Protein AF-A0A6N2JJP6-F1 (afdb_monomer_lite)

Structure (mmCIF, N/CA/C/O backbone):
data_AF-A0A6N2JJP6-F1
#
_entry.id   AF-A0A6N2JJP6-F1
#
loop_
_atom_site.group_PDB
_atom_site.id
_atom_site.type_symbol
_atom_site.label_atom_id
_atom_site.label_alt_id
_atom_site.label_comp_id
_atom_site.label_asym_id
_atom_site.label_entity_id
_atom_site.label_seq_id
_atom_site.pdbx_PDB_ins_code
_atom_site.Cartn_x
_atom_site.Cartn_y
_atom_site.Cartn_z
_atom_site.occupancy
_atom_site.B_iso_or_equiv
_atom_site.auth_seq_id
_atom_site.auth_comp_id
_atom_site.auth_asym_id
_atom_site.auth_atom_id
_atom_site.pdbx_PDB_model_num
ATOM 1 N N . MET A 1 1 ? -8.743 10.985 64.986 1.00 45.28 1 MET A N 1
ATOM 2 C CA . MET A 1 1 ? -9.828 11.931 65.311 1.00 45.28 1 MET A CA 1
ATOM 3 C C . MET A 1 1 ? -9.549 12.470 66.696 1.00 45.28 1 MET A C 1
ATOM 5 O O . MET A 1 1 ? -9.556 11.682 67.632 1.00 45.28 1 MET A O 1
ATOM 9 N N . GLN A 1 2 ? -9.200 13.750 66.814 1.00 42.31 2 GLN A N 1
ATOM 10 C CA . GLN A 1 2 ? -9.138 14.397 68.122 1.00 42.31 2 GLN A CA 1
ATOM 11 C C . GLN A 1 2 ? -10.502 15.028 68.381 1.00 42.31 2 GLN A C 1
ATOM 13 O O . GLN A 1 2 ? -10.939 15.902 67.638 1.00 42.31 2 GLN A O 1
ATOM 18 N N . VAL A 1 3 ? -11.180 14.493 69.387 1.00 44.94 3 VAL A N 1
ATOM 19 C CA . VAL A 1 3 ? -12.397 15.044 69.977 1.00 44.94 3 VAL A CA 1
ATOM 20 C C . VAL A 1 3 ? -11.927 15.856 71.176 1.00 44.94 3 VAL A C 1
ATOM 22 O O . VAL A 1 3 ? -11.042 15.388 71.896 1.00 44.94 3 VAL A O 1
ATOM 25 N N . ASP A 1 4 ? -12.435 17.072 71.352 1.00 62.56 4 ASP A N 1
ATOM 26 C CA . ASP A 1 4 ? -12.122 17.830 72.562 1.00 62.56 4 ASP A CA 1
ATOM 27 C C . ASP A 1 4 ? -12.963 17.347 73.753 1.00 62.56 4 ASP A C 1
ATOM 29 O O . ASP A 1 4 ? -13.944 16.616 73.595 1.00 62.56 4 ASP A O 1
ATOM 33 N N . ASP A 1 5 ? -12.563 17.739 74.962 1.00 53.12 5 ASP A N 1
ATOM 34 C CA . ASP A 1 5 ? -13.127 17.225 76.218 1.00 53.12 5 ASP A CA 1
ATOM 35 C C . ASP A 1 5 ? -14.616 17.579 76.439 1.00 53.12 5 ASP A C 1
ATOM 37 O O . ASP A 1 5 ? -15.213 17.140 77.419 1.00 53.12 5 ASP A O 1
ATOM 41 N N . ASN A 1 6 ? -15.240 18.323 75.516 1.00 58.41 6 ASN A N 1
ATOM 42 C CA . ASN A 1 6 ? -16.667 18.652 75.526 1.00 58.41 6 ASN A CA 1
ATOM 43 C C . ASN A 1 6 ? -17.466 17.947 74.415 1.00 58.41 6 ASN A C 1
ATOM 45 O O . ASN A 1 6 ? -18.642 18.254 74.216 1.00 58.41 6 ASN A O 1
ATOM 49 N N . GLY A 1 7 ? -16.862 16.994 73.699 1.00 47.03 7 GLY A N 1
ATOM 50 C CA . GLY A 1 7 ? -17.568 16.130 72.751 1.00 47.03 7 GLY A CA 1
ATOM 51 C C . GLY A 1 7 ? -17.964 16.796 71.432 1.00 47.03 7 GLY A C 1
ATOM 52 O O . GLY A 1 7 ? -18.758 16.220 70.689 1.00 47.03 7 GLY A O 1
ATOM 53 N N . ASN A 1 8 ? -17.413 17.972 71.110 1.00 52.88 8 ASN A N 1
ATOM 54 C CA . ASN A 1 8 ? -17.679 18.644 69.841 1.00 52.88 8 ASN A CA 1
ATOM 55 C C . ASN A 1 8 ? -16.574 18.359 68.815 1.00 52.88 8 ASN A C 1
ATOM 57 O O . ASN A 1 8 ? -15.378 18.378 69.108 1.00 52.88 8 ASN A O 1
ATOM 61 N N . LEU A 1 9 ? -16.988 18.113 67.571 1.00 39.91 9 LEU A N 1
ATOM 62 C CA . LEU A 1 9 ? -16.085 17.978 66.431 1.00 39.91 9 LEU A CA 1
ATOM 63 C C . LEU A 1 9 ? -15.659 19.378 65.971 1.00 39.91 9 LEU A C 1
ATOM 65 O O . LEU A 1 9 ? -16.480 20.150 65.481 1.00 39.91 9 LEU A O 1
ATOM 69 N N . LYS A 1 10 ? -14.374 19.717 66.132 1.00 37.88 10 LYS A N 1
ATOM 70 C CA . LYS A 1 10 ? -13.794 20.923 65.526 1.00 37.88 10 LYS A CA 1
ATOM 71 C C . LYS A 1 10 ? -13.565 20.691 64.035 1.00 37.88 10 LYS A C 1
ATOM 73 O O . LYS A 1 10 ? -12.665 19.936 63.666 1.00 37.88 10 LYS A O 1
ATOM 78 N N . ASP A 1 11 ? -14.330 21.387 63.199 1.00 40.12 11 ASP A N 1
ATOM 79 C CA . ASP A 1 11 ? -13.973 21.591 61.797 1.00 40.12 11 ASP A CA 1
ATOM 80 C C . ASP A 1 11 ? -12.681 22.411 61.748 1.00 40.12 11 ASP A C 1
ATOM 82 O O . ASP A 1 11 ? -12.613 23.552 62.211 1.00 40.12 11 ASP A O 1
ATOM 86 N N . THR A 1 12 ? -11.619 21.792 61.241 1.00 37.81 12 THR A N 1
ATOM 87 C CA . THR A 1 12 ? -10.368 22.482 60.935 1.00 37.81 12 THR A CA 1
ATOM 88 C C . THR A 1 12 ? -10.369 22.783 59.449 1.00 37.81 12 THR A C 1
ATOM 90 O O . THR A 1 12 ? -9.962 21.972 58.622 1.00 37.81 12 THR A O 1
ATOM 93 N N . ASP A 1 13 ? -10.832 23.987 59.117 1.00 37.75 13 ASP A N 1
ATOM 94 C CA . ASP A 1 13 ? -10.526 24.623 57.845 1.00 37.75 13 ASP A CA 1
ATOM 95 C C . ASP A 1 13 ? -9.004 24.745 57.725 1.00 37.75 13 ASP A C 1
ATOM 97 O O . ASP A 1 13 ? -8.351 25.523 58.424 1.00 37.75 13 ASP A O 1
ATOM 101 N N . THR A 1 14 ? -8.403 23.964 56.833 1.00 31.67 14 THR A N 1
ATOM 102 C CA . THR A 1 14 ? -7.055 24.239 56.338 1.00 31.67 14 THR A CA 1
ATOM 103 C C . THR A 1 14 ? -7.018 23.990 54.840 1.00 31.67 14 THR A C 1
ATOM 105 O O . THR A 1 14 ? -7.014 22.861 54.355 1.00 31.67 14 THR A O 1
ATOM 108 N N . LYS A 1 15 ? -6.991 25.095 54.093 1.00 31.89 15 LYS A N 1
ATOM 109 C CA . LYS A 1 15 ? -6.609 25.130 52.685 1.00 31.89 15 LYS A CA 1
ATOM 110 C C . LYS A 1 15 ? -5.213 24.519 52.515 1.00 31.89 15 LYS A C 1
ATOM 112 O O . LYS A 1 15 ? -4.262 25.047 53.081 1.00 31.89 15 LYS A O 1
ATOM 117 N N . LEU A 1 16 ? -5.094 23.501 51.667 1.00 29.27 16 LEU A N 1
ATOM 118 C CA . LEU A 1 16 ? -4.283 23.467 50.438 1.00 29.27 16 LEU A CA 1
ATOM 119 C C . LEU A 1 16 ? -3.883 22.028 50.083 1.00 29.27 16 LEU A C 1
ATOM 121 O O . LEU A 1 16 ? -3.343 21.288 50.895 1.00 29.27 16 LEU A O 1
ATOM 125 N N . ASN A 1 17 ? -3.976 21.789 48.778 1.00 25.73 17 ASN A N 1
ATOM 126 C CA . ASN A 1 17 ? -3.052 21.029 47.943 1.00 25.73 17 ASN A CA 1
ATOM 127 C C . ASN A 1 17 ? -3.466 19.629 47.458 1.00 25.73 17 ASN A C 1
ATOM 129 O O . ASN A 1 17 ? -3.680 18.691 48.215 1.00 25.73 17 ASN A O 1
ATOM 133 N N . LEU A 1 18 ? -3.514 19.583 46.124 1.00 41.16 18 LEU A N 1
ATOM 134 C CA . LEU A 1 18 ? -3.486 18.479 45.169 1.00 41.16 18 LEU A CA 1
ATOM 135 C C . LEU A 1 18 ? -3.083 17.111 45.739 1.00 41.16 18 LEU A C 1
ATOM 137 O O . LEU A 1 18 ? -1.941 16.906 46.143 1.00 41.16 18 LEU A O 1
ATOM 141 N N . GLY A 1 19 ? -3.985 16.139 45.621 1.00 31.52 19 GLY A N 1
ATOM 142 C CA . GLY A 1 19 ? -3.630 14.732 45.749 1.00 31.52 19 GLY A CA 1
ATOM 143 C C . GLY A 1 19 ? -4.853 13.826 45.798 1.00 31.52 19 GLY A C 1
ATOM 144 O O . GLY A 1 19 ? -5.670 13.947 46.701 1.00 31.52 19 GLY A O 1
ATOM 145 N N . ASN A 1 20 ? -4.920 12.888 44.854 1.00 29.50 20 ASN A N 1
ATOM 146 C CA . ASN A 1 20 ? -5.838 11.745 44.793 1.00 29.50 20 ASN A CA 1
ATOM 147 C C . ASN A 1 20 ? -7.240 11.985 44.217 1.00 29.50 20 ASN A C 1
ATOM 149 O O . ASN A 1 20 ? -8.243 11.520 44.751 1.00 29.50 20 ASN A O 1
ATOM 153 N N . SER A 1 21 ? -7.302 12.553 43.015 1.00 29.30 21 SER A N 1
ATOM 154 C CA . SER A 1 21 ? -8.168 11.945 42.002 1.00 29.30 21 SER A CA 1
ATOM 155 C C . SER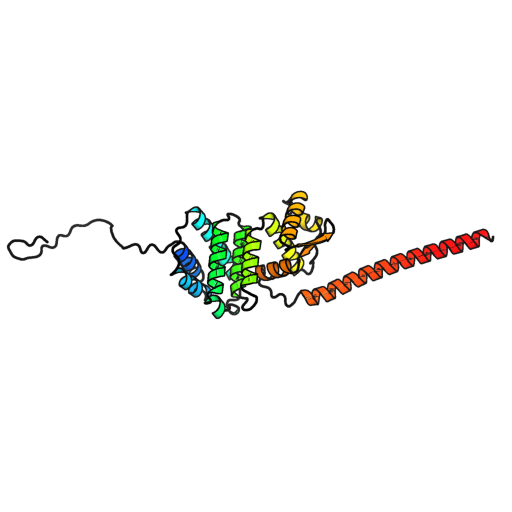 A 1 21 ? -7.454 10.692 41.503 1.00 29.30 21 SER A C 1
ATOM 157 O O . SER A 1 21 ? -6.391 10.807 40.896 1.00 29.30 21 SER A O 1
ATOM 159 N N . GLY A 1 22 ? -7.993 9.509 41.806 1.00 27.94 22 GLY A N 1
ATOM 160 C CA . GLY A 1 22 ? -7.538 8.263 41.203 1.00 27.94 22 GLY A CA 1
ATOM 161 C C . GLY A 1 22 ? -7.549 8.409 39.687 1.00 27.94 22 GLY A C 1
ATOM 162 O O . GLY A 1 22 ? -8.607 8.382 39.061 1.00 27.94 22 GLY A O 1
ATOM 163 N N . GLU A 1 23 ? -6.364 8.615 39.117 1.00 29.72 23 GLU A N 1
ATOM 164 C CA . GLU A 1 23 ? -6.115 8.500 37.695 1.00 29.72 23 GLU A CA 1
ATOM 165 C C . GLU A 1 23 ? -6.429 7.057 37.318 1.00 29.72 23 GLU A C 1
ATOM 167 O O . GLU A 1 23 ? -5.626 6.141 37.501 1.00 29.72 23 GLU A O 1
ATOM 172 N N . ILE A 1 24 ? -7.620 6.841 36.768 1.00 31.97 24 ILE A N 1
ATOM 173 C CA . ILE A 1 24 ? -7.810 5.738 35.842 1.00 31.97 24 ILE A CA 1
ATOM 174 C C . ILE A 1 24 ? -6.953 6.122 34.638 1.00 31.97 24 ILE A C 1
ATOM 176 O O . ILE A 1 24 ? -7.399 6.825 33.732 1.00 31.97 24 ILE A O 1
ATOM 180 N N . ALA A 1 25 ? -5.681 5.727 34.686 1.00 31.08 25 ALA A N 1
ATOM 181 C CA . ALA A 1 25 ? -4.767 5.787 33.568 1.00 31.08 25 ALA A CA 1
ATOM 182 C C . ALA A 1 25 ? -5.335 4.880 32.470 1.00 31.08 25 ALA A C 1
ATOM 184 O O . ALA A 1 25 ? -5.018 3.694 32.372 1.00 31.08 25 ALA A O 1
ATOM 185 N N . LEU A 1 26 ? -6.239 5.438 31.664 1.00 37.44 26 LEU A N 1
ATOM 186 C CA . LEU A 1 26 ? -6.647 4.877 30.388 1.00 37.44 26 LEU A CA 1
ATOM 187 C C . LEU A 1 26 ? -5.364 4.679 29.587 1.00 37.44 26 LEU A C 1
ATOM 189 O O . LEU A 1 26 ? -4.715 5.641 29.190 1.00 37.44 26 LEU A O 1
ATOM 193 N N . SER A 1 27 ? -4.951 3.426 29.438 1.00 47.22 27 SER A N 1
ATOM 194 C CA . SER A 1 27 ? -3.744 3.054 28.704 1.00 47.22 27 SER A CA 1
ATOM 195 C C . SER A 1 27 ? -3.778 3.562 27.257 1.00 47.22 27 SER A C 1
ATOM 197 O O . SER A 1 27 ? -4.848 3.739 26.674 1.00 47.22 27 SER A O 1
ATOM 199 N N . GLY A 1 28 ? -2.607 3.792 26.660 1.00 41.31 28 GLY A N 1
ATOM 200 C CA . GLY A 1 28 ? -2.470 4.493 25.378 1.00 41.31 28 GLY A CA 1
ATOM 201 C C . GLY A 1 28 ? -3.273 3.892 24.218 1.00 41.31 28 GLY A C 1
ATOM 202 O O . GLY A 1 28 ? -3.746 4.641 23.374 1.00 41.31 28 GLY A O 1
ATOM 203 N N . SER A 1 29 ? -3.516 2.575 24.189 1.00 42.75 29 SER A N 1
ATOM 204 C CA . SER A 1 29 ? -4.367 1.962 23.152 1.00 42.75 29 SER A CA 1
ATOM 205 C C . SER A 1 29 ? -5.855 2.289 23.343 1.00 42.75 29 SER A C 1
ATOM 207 O O . SER A 1 29 ? -6.543 2.600 22.373 1.00 42.75 29 SER A O 1
ATOM 209 N N . ALA A 1 30 ? -6.318 2.330 24.598 1.00 38.81 30 ALA A N 1
ATOM 210 C CA . ALA A 1 30 ? -7.653 2.781 24.963 1.00 38.81 30 ALA A CA 1
ATOM 211 C C . ALA A 1 30 ? -7.832 4.253 24.605 1.00 38.81 30 ALA A C 1
ATOM 213 O O . ALA A 1 30 ? -8.851 4.613 24.032 1.00 38.81 30 ALA A O 1
ATOM 214 N N . GLN A 1 31 ? -6.823 5.092 24.861 1.00 46.47 31 GLN A N 1
ATOM 215 C CA . GLN A 1 31 ? -6.837 6.493 24.449 1.00 46.47 31 GLN A CA 1
ATOM 216 C C . GLN A 1 31 ? -6.839 6.637 22.932 1.00 46.47 31 GLN A C 1
ATOM 218 O O . GLN A 1 31 ? -7.617 7.429 22.445 1.00 46.47 31 GLN A O 1
ATOM 223 N N . VAL A 1 32 ? -6.060 5.863 22.173 1.00 44.91 32 VAL A N 1
ATOM 224 C CA . VAL A 1 32 ? -6.031 5.920 20.697 1.00 44.91 32 VAL A CA 1
ATOM 225 C C . VAL A 1 32 ? -7.352 5.480 20.093 1.00 44.91 32 VAL A C 1
ATOM 227 O O . VAL A 1 32 ? -7.852 6.147 19.201 1.00 44.91 32 VAL A O 1
ATOM 230 N N . LEU A 1 33 ? -7.947 4.405 20.602 1.00 48.22 33 LEU A N 1
ATOM 231 C CA . LEU A 1 33 ? -9.260 3.914 20.188 1.00 48.22 33 LEU A CA 1
ATOM 232 C C . LEU A 1 33 ? -10.391 4.859 20.622 1.00 48.22 33 LEU A C 1
ATOM 234 O O . LEU A 1 33 ? -11.330 5.085 19.864 1.00 48.22 33 LEU A O 1
ATOM 238 N N . THR A 1 34 ? -10.258 5.496 21.789 1.00 47.41 34 THR A N 1
ATOM 239 C CA . THR A 1 34 ? -11.169 6.547 22.273 1.00 47.41 34 THR A CA 1
ATOM 240 C C . THR A 1 34 ? -10.985 7.860 21.513 1.00 47.41 34 THR A C 1
ATOM 242 O O . THR A 1 34 ? -11.966 8.545 21.270 1.00 47.41 34 THR A O 1
ATOM 245 N N . LEU A 1 35 ? -9.770 8.205 21.075 1.00 43.22 35 LEU A N 1
ATOM 246 C CA . LEU A 1 35 ? -9.448 9.400 20.285 1.00 43.22 35 LEU A CA 1
ATOM 247 C C . LEU A 1 35 ? -9.879 9.203 18.829 1.00 43.22 35 LEU A C 1
ATOM 249 O O . LEU A 1 35 ? -10.531 10.072 18.270 1.00 43.22 35 LEU A O 1
ATOM 253 N N . LEU A 1 36 ? -9.604 8.034 18.240 1.00 46.41 36 LEU A N 1
ATOM 254 C CA . LEU A 1 36 ? -10.179 7.581 16.971 1.00 46.41 36 LEU A CA 1
ATOM 255 C C . LEU A 1 36 ? -11.705 7.588 17.053 1.00 46.41 36 LEU A C 1
ATOM 257 O O . LEU A 1 36 ? -12.375 8.033 16.125 1.00 46.41 36 LEU A O 1
ATOM 261 N N . GLY A 1 37 ? -12.242 7.155 18.192 1.00 46.28 37 GLY A N 1
ATOM 262 C CA . GLY A 1 37 ? -13.664 7.140 18.451 1.00 46.28 37 GLY A CA 1
ATOM 263 C C . GLY A 1 37 ? -14.312 8.513 18.628 1.00 46.28 37 GLY A C 1
ATOM 264 O O . GLY A 1 37 ? -15.406 8.749 18.128 1.00 46.28 37 GLY A O 1
ATOM 265 N N . ALA A 1 38 ? -13.620 9.440 19.285 1.00 42.69 38 ALA A N 1
ATOM 266 C CA . ALA A 1 38 ? -14.080 10.800 19.544 1.00 42.69 38 ALA A CA 1
ATOM 267 C C . ALA A 1 38 ? -13.888 11.733 18.337 1.00 42.69 38 ALA A C 1
ATOM 269 O O . ALA A 1 38 ? -14.702 12.628 18.124 1.00 42.69 38 ALA A O 1
ATOM 270 N N . ILE A 1 39 ? -12.844 11.522 17.528 1.00 42.25 39 ILE A N 1
ATOM 271 C CA . ILE A 1 39 ? -12.597 12.285 16.292 1.00 42.25 39 ILE A CA 1
ATOM 272 C C . ILE A 1 39 ? -13.556 11.829 15.183 1.00 42.25 39 ILE A C 1
ATOM 274 O O . ILE A 1 39 ? -14.031 12.639 14.387 1.00 42.25 39 ILE A O 1
ATOM 278 N N . CYS A 1 40 ? -13.939 10.551 15.174 1.00 41.75 40 CYS A N 1
ATOM 279 C CA . CYS A 1 40 ? -14.989 10.044 14.304 1.00 41.75 40 CYS A CA 1
ATOM 280 C C . CYS A 1 40 ? -16.364 10.233 14.966 1.00 41.75 40 CYS A C 1
ATOM 282 O O . CYS A 1 40 ? -16.956 9.262 15.417 1.00 41.75 40 CYS A O 1
ATOM 284 N N . ALA A 1 41 ? -16.936 11.442 14.985 1.00 35.72 41 ALA A N 1
ATOM 285 C CA . ALA A 1 41 ? -18.339 11.683 15.387 1.00 35.72 41 ALA A CA 1
ATOM 286 C C . ALA A 1 41 ? -19.374 11.082 14.387 1.00 35.72 41 ALA A C 1
ATOM 288 O O . ALA A 1 41 ? -20.367 11.697 14.000 1.00 35.72 41 ALA A O 1
ATOM 289 N N . ALA A 1 42 ? -19.099 9.874 13.903 1.00 41.59 42 ALA A N 1
ATOM 290 C CA . ALA A 1 42 ? -19.827 9.052 12.952 1.00 41.59 42 ALA A CA 1
ATOM 291 C C . ALA A 1 42 ? -19.862 7.604 13.498 1.00 41.59 42 ALA A C 1
ATOM 293 O O . ALA A 1 42 ? -19.118 7.293 14.424 1.00 41.59 42 ALA A O 1
ATOM 294 N N . PRO A 1 43 ? -20.670 6.688 12.935 1.00 39.97 43 PRO A N 1
ATOM 295 C CA . PRO A 1 43 ? -20.867 5.331 13.469 1.00 39.97 43 PRO A CA 1
ATOM 296 C C . PRO A 1 43 ? -19.576 4.533 13.745 1.00 39.97 43 PRO A C 1
ATOM 298 O O . PRO A 1 43 ? -19.538 3.751 14.690 1.00 39.97 43 PRO A O 1
ATOM 301 N N . LEU A 1 44 ? -18.492 4.782 12.992 1.00 42.72 44 LEU A N 1
ATOM 302 C CA . LEU A 1 44 ? -17.171 4.190 13.251 1.00 42.72 44 LEU A CA 1
ATOM 303 C C . LEU A 1 44 ? -16.585 4.565 14.610 1.00 42.72 44 LEU A C 1
ATOM 305 O O . LEU A 1 44 ? -15.864 3.768 15.203 1.00 42.72 44 LEU A O 1
ATOM 309 N N . GLY A 1 45 ? -16.850 5.774 15.099 1.00 43.88 45 GLY A N 1
ATOM 310 C CA . GLY A 1 45 ? -16.205 6.241 16.309 1.00 43.88 45 GLY A CA 1
ATOM 311 C C . GLY A 1 45 ? -16.739 5.585 17.574 1.00 43.88 45 GLY A C 1
ATOM 312 O O . GLY A 1 45 ? -15.986 5.313 18.509 1.00 43.88 45 GLY A O 1
ATOM 313 N N . VAL A 1 46 ? -18.024 5.228 17.565 1.00 44.09 46 VAL A N 1
ATOM 314 C CA . VAL A 1 46 ? -18.656 4.439 18.631 1.00 44.09 46 VAL A CA 1
ATOM 315 C C . VAL A 1 46 ? -18.117 3.003 18.628 1.00 44.09 46 VAL A C 1
ATOM 317 O O . VAL A 1 46 ? -17.813 2.449 19.683 1.00 44.09 46 VAL A O 1
ATOM 320 N N . ALA A 1 47 ? -17.906 2.422 17.441 1.00 39.34 47 ALA A N 1
ATOM 321 C CA . ALA A 1 47 ? -17.283 1.106 17.318 1.00 39.34 47 ALA A CA 1
ATOM 322 C C . ALA A 1 47 ? -15.825 1.122 17.815 1.00 39.34 47 ALA A C 1
ATOM 324 O O . ALA A 1 47 ? -15.425 0.246 18.573 1.00 39.34 47 ALA A O 1
ATOM 325 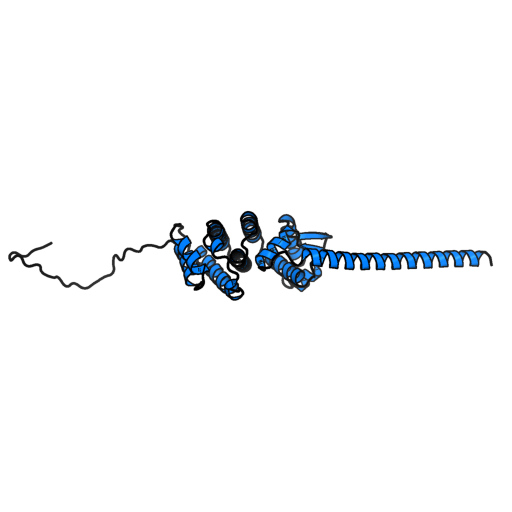N N . LEU A 1 48 ? -15.046 2.153 17.468 1.00 44.44 48 LEU A N 1
ATOM 326 C CA . LEU A 1 48 ? -13.644 2.293 17.879 1.00 44.44 48 LEU A CA 1
ATOM 327 C C . LEU A 1 48 ? -13.491 2.554 19.386 1.00 44.44 48 LEU A C 1
ATOM 329 O O . LEU A 1 48 ? -12.636 1.936 20.013 1.00 44.44 48 LEU A O 1
ATOM 333 N N . THR A 1 49 ? -14.360 3.364 20.002 1.00 48.88 49 THR A N 1
ATOM 334 C CA . THR A 1 49 ? -14.357 3.585 21.467 1.00 48.88 49 THR A CA 1
ATOM 335 C C . THR A 1 49 ? -14.617 2.301 22.255 1.00 48.88 49 THR A C 1
ATOM 337 O O . THR A 1 49 ? -13.935 2.049 23.248 1.00 48.88 49 THR A O 1
ATOM 340 N N . ALA A 1 50 ? -15.552 1.456 21.805 1.00 42.09 50 ALA A N 1
ATOM 341 C CA . ALA A 1 50 ? -15.897 0.204 22.485 1.00 42.09 50 ALA A CA 1
ATOM 342 C C . ALA A 1 50 ? -14.747 -0.825 22.508 1.00 42.09 50 ALA A C 1
ATOM 344 O O . ALA A 1 50 ? -14.678 -1.666 23.404 1.00 42.09 50 ALA A O 1
ATOM 345 N N . ILE A 1 51 ? -13.819 -0.753 21.549 1.00 43.41 51 ILE A N 1
ATOM 346 C CA . ILE A 1 51 ? -12.648 -1.643 21.457 1.00 43.41 51 ILE A CA 1
ATOM 347 C C . ILE A 1 51 ? -11.574 -1.241 22.482 1.00 43.41 51 ILE A C 1
ATOM 349 O O . ILE A 1 51 ? -10.843 -2.094 22.981 1.00 43.41 51 ILE A O 1
ATOM 353 N N . GLY A 1 52 ? -11.506 0.045 22.847 1.00 41.34 52 GLY A N 1
ATOM 354 C CA . GLY A 1 52 ? -10.473 0.596 23.726 1.00 41.34 52 GLY A CA 1
ATOM 355 C C . GLY A 1 52 ? -10.508 0.094 25.170 1.00 41.34 52 GLY A C 1
ATOM 356 O O . GLY A 1 52 ? -9.493 0.150 25.855 1.00 41.34 52 GLY A O 1
ATOM 357 N N . ALA A 1 53 ? -11.632 -0.438 25.647 1.00 42.56 53 ALA A N 1
ATOM 358 C CA . ALA A 1 53 ? -11.801 -0.792 27.057 1.00 42.56 53 ALA A CA 1
ATOM 359 C C . ALA A 1 53 ? -11.010 -2.040 27.523 1.00 42.56 53 ALA A C 1
ATOM 361 O O . ALA A 1 53 ? -10.986 -2.315 28.720 1.00 42.56 53 ALA A O 1
ATOM 362 N N . GLY A 1 54 ? -10.374 -2.801 26.617 1.00 36.69 54 GLY A N 1
ATOM 363 C CA . GLY A 1 54 ? -9.850 -4.144 26.922 1.00 36.69 54 GLY A CA 1
ATOM 364 C C . GLY A 1 54 ? -8.334 -4.370 26.845 1.00 36.69 54 GLY A C 1
ATOM 365 O O . GLY A 1 54 ? -7.890 -5.451 27.220 1.00 36.69 54 GLY A O 1
ATOM 366 N N . THR A 1 55 ? -7.520 -3.422 26.366 1.00 37.62 55 THR A N 1
ATOM 367 C CA . THR A 1 55 ? -6.092 -3.685 26.075 1.00 37.62 55 THR A CA 1
ATOM 368 C C . THR A 1 55 ? -5.148 -2.661 26.705 1.00 37.62 55 THR A C 1
ATOM 370 O O . THR A 1 55 ? -5.022 -1.529 26.245 1.00 37.62 55 THR A O 1
ATOM 373 N N . THR A 1 56 ? -4.416 -3.063 27.744 1.00 36.12 56 THR A N 1
ATOM 374 C CA . THR A 1 56 ? -3.371 -2.253 28.384 1.00 36.12 56 THR A CA 1
ATOM 375 C C . THR A 1 56 ? -2.027 -2.421 27.674 1.00 36.12 56 THR A C 1
ATOM 377 O O . THR A 1 56 ? -1.325 -3.409 27.865 1.00 36.12 56 THR A O 1
ATOM 380 N N . VAL A 1 57 ? -1.639 -1.432 26.861 1.00 44.00 57 VAL A N 1
ATOM 381 C CA . VAL A 1 57 ? -0.289 -1.332 26.272 1.00 44.00 57 VAL A CA 1
ATOM 382 C C . VAL A 1 57 ? 0.311 0.022 26.647 1.00 44.00 57 VAL A C 1
ATOM 384 O O . VAL A 1 57 ? -0.290 1.065 26.380 1.00 44.00 57 VAL A O 1
ATOM 387 N N . ILE A 1 58 ? 1.483 0.005 27.289 1.00 52.53 58 ILE A N 1
ATOM 388 C CA . ILE A 1 58 ? 2.284 1.205 27.567 1.00 52.53 58 ILE A CA 1
ATOM 389 C C . ILE A 1 58 ? 3.029 1.560 26.281 1.00 52.53 58 ILE A C 1
ATOM 391 O O . ILE A 1 58 ? 3.799 0.751 25.767 1.00 52.53 58 ILE A O 1
ATOM 395 N N . LEU A 1 59 ? 2.790 2.760 25.757 1.00 58.34 59 LEU A N 1
ATOM 396 C CA . LEU A 1 59 ? 3.426 3.251 24.538 1.00 58.34 59 LEU A CA 1
ATOM 397 C C . LEU A 1 59 ? 4.462 4.317 24.879 1.00 58.34 59 LEU A C 1
ATOM 399 O O . LEU A 1 59 ? 4.259 5.146 25.762 1.00 58.34 59 LEU A O 1
ATOM 403 N N . SER A 1 60 ? 5.573 4.305 24.153 1.00 71.06 60 SER A N 1
ATOM 404 C CA . SER A 1 60 ? 6.571 5.372 24.221 1.00 71.06 60 SER A CA 1
ATOM 405 C C . SER A 1 60 ? 6.055 6.663 23.572 1.00 71.06 60 SER A C 1
ATOM 407 O O . SER A 1 60 ? 5.216 6.624 22.670 1.00 71.06 60 SER A O 1
ATOM 409 N N . ALA A 1 61 ? 6.621 7.815 23.950 1.00 72.31 61 ALA A N 1
ATOM 410 C CA . ALA A 1 61 ? 6.283 9.111 23.345 1.00 72.31 61 ALA A CA 1
ATOM 411 C C . ALA A 1 61 ? 6.418 9.107 21.808 1.00 72.31 61 ALA A C 1
ATOM 413 O O . ALA A 1 61 ? 5.591 9.676 21.099 1.00 72.31 61 ALA A O 1
ATOM 414 N N . ARG A 1 62 ? 7.420 8.390 21.274 1.00 72.56 62 ARG A N 1
ATOM 415 C CA . ARG A 1 62 ? 7.598 8.205 19.826 1.00 72.56 62 ARG A CA 1
ATOM 416 C C . ARG A 1 62 ? 6.417 7.469 19.190 1.00 72.56 62 ARG A C 1
ATOM 418 O O . ARG A 1 62 ? 5.984 7.867 18.112 1.00 72.56 62 ARG A O 1
ATOM 425 N N . GLN A 1 63 ? 5.921 6.409 19.826 1.00 72.69 63 GLN A N 1
ATOM 426 C CA . GLN A 1 63 ? 4.781 5.632 19.328 1.00 72.69 63 GLN A CA 1
ATOM 427 C C . GLN A 1 63 ? 3.483 6.444 19.379 1.00 72.69 63 GLN A C 1
ATOM 429 O O . GLN A 1 63 ? 2.706 6.382 18.429 1.00 72.69 63 GLN A O 1
ATOM 434 N N . MET A 1 64 ? 3.288 7.252 20.427 1.00 71.06 64 MET A N 1
ATOM 435 C CA . MET A 1 64 ? 2.148 8.172 20.521 1.00 71.06 64 MET A CA 1
ATOM 436 C C . MET A 1 64 ? 2.146 9.189 19.372 1.00 71.06 64 MET A C 1
ATOM 438 O O . MET A 1 64 ? 1.109 9.416 18.753 1.00 71.06 64 MET A O 1
ATOM 442 N N . GLU A 1 65 ? 3.310 9.750 19.030 1.00 76.06 65 GLU A N 1
ATOM 443 C CA . GLU A 1 65 ? 3.438 10.682 17.903 1.00 76.06 65 GLU A CA 1
ATOM 444 C C . GLU A 1 65 ? 3.102 10.017 16.558 1.00 76.06 65 GLU A C 1
ATOM 446 O O . GLU A 1 65 ? 2.373 10.587 15.749 1.00 76.06 65 GLU A O 1
ATOM 451 N N . GLN A 1 66 ? 3.563 8.784 16.312 1.00 81.88 66 GLN A N 1
ATOM 452 C CA . GLN A 1 66 ? 3.204 8.089 15.066 1.00 81.88 66 GLN A CA 1
ATOM 453 C C . GLN A 1 66 ? 1.713 7.739 15.004 1.00 81.88 66 GLN A C 1
ATOM 455 O O . GLN A 1 66 ? 1.098 7.826 13.942 1.00 81.88 66 GLN A O 1
ATOM 460 N N . GLN A 1 67 ? 1.104 7.382 16.135 1.00 77.69 67 GLN A N 1
ATOM 461 C CA . GLN A 1 67 ? -0.335 7.139 16.194 1.00 77.69 67 GLN A CA 1
ATOM 462 C C . GLN A 1 67 ? -1.135 8.405 15.922 1.00 77.69 67 GLN A C 1
ATOM 464 O O . GLN A 1 67 ? -2.114 8.343 15.185 1.00 77.69 67 GLN A O 1
ATOM 469 N N . LYS A 1 68 ? -0.701 9.558 16.437 1.00 76.31 68 LYS A N 1
ATOM 470 C CA . LYS A 1 68 ? -1.326 10.843 16.118 1.00 76.31 68 LYS A CA 1
ATOM 471 C C . LYS A 1 68 ? -1.324 11.105 14.608 1.00 76.31 68 LYS A C 1
ATOM 473 O O . LYS A 1 68 ? -2.373 11.411 14.047 1.00 76.31 68 LYS A O 1
ATOM 478 N N . LYS A 1 69 ? -0.192 10.882 13.933 1.00 83.00 69 LYS A N 1
ATOM 479 C CA . LYS A 1 69 ? -0.096 11.006 12.466 1.00 83.00 69 LYS A CA 1
ATOM 480 C C . LYS A 1 69 ? -1.029 10.045 11.732 1.00 83.00 69 LYS A C 1
ATOM 482 O O . LYS A 1 69 ? -1.693 10.444 10.777 1.00 83.00 69 LYS A O 1
ATOM 487 N N . LEU A 1 70 ? -1.126 8.793 12.186 1.00 85.69 70 LEU A N 1
ATOM 488 C CA . LEU A 1 70 ? -2.082 7.834 11.629 1.00 85.69 70 LEU A CA 1
ATOM 489 C C . LEU A 1 70 ? -3.528 8.332 11.793 1.00 85.69 70 LEU A C 1
ATOM 491 O O . LEU A 1 70 ? -4.296 8.279 10.838 1.00 85.69 70 LEU A O 1
ATOM 495 N N . ILE A 1 71 ? -3.901 8.835 12.971 1.00 80.56 71 ILE A N 1
ATOM 496 C CA . ILE A 1 71 ? -5.248 9.356 13.255 1.00 80.56 71 ILE A CA 1
ATOM 497 C C . ILE A 1 71 ? -5.583 10.542 12.347 1.00 80.56 71 ILE A C 1
ATOM 499 O O . ILE A 1 71 ? -6.689 10.612 11.805 1.00 80.56 71 ILE A O 1
ATOM 503 N N . GLU A 1 72 ? -4.632 11.451 12.135 1.00 82.75 72 GLU A N 1
ATOM 504 C CA . GLU A 1 72 ? -4.786 12.562 11.193 1.00 82.75 72 GLU A CA 1
ATOM 505 C C . GLU A 1 72 ? -5.053 12.046 9.770 1.00 82.75 72 GLU A C 1
ATOM 507 O O . GLU A 1 72 ? -5.970 12.525 9.101 1.00 82.75 72 GLU A O 1
ATOM 512 N N . LYS A 1 73 ? -4.326 11.012 9.324 1.00 87.44 73 LYS A N 1
ATOM 513 C CA . LYS A 1 73 ? -4.542 10.380 8.011 1.00 87.44 73 LYS A CA 1
ATOM 514 C C . LYS A 1 73 ? -5.866 9.629 7.906 1.00 87.44 73 LYS A C 1
ATOM 516 O O . LYS A 1 73 ? -6.521 9.728 6.873 1.00 87.44 73 LYS A O 1
ATOM 521 N N . ILE A 1 74 ? -6.297 8.935 8.957 1.00 84.62 74 ILE A N 1
ATOM 522 C CA . ILE A 1 74 ? -7.615 8.279 9.011 1.00 84.62 74 ILE A CA 1
ATOM 523 C C . ILE A 1 74 ? -8.720 9.325 8.898 1.00 84.62 74 ILE A C 1
ATOM 525 O O . ILE A 1 74 ? -9.646 9.159 8.110 1.00 84.62 74 ILE A O 1
ATOM 529 N N . SER A 1 75 ? -8.594 10.431 9.632 1.00 78.94 75 SER A N 1
ATOM 530 C CA . SER A 1 75 ? -9.561 11.529 9.591 1.00 78.94 75 SER A CA 1
ATOM 531 C C . SER A 1 75 ? -9.663 12.126 8.188 1.00 78.94 75 SER A C 1
ATOM 533 O O . SER A 1 75 ? -10.766 12.345 7.701 1.00 78.94 75 SER A O 1
ATOM 535 N N . GLN A 1 76 ? -8.525 12.325 7.511 1.00 82.94 76 GLN A N 1
ATOM 536 C CA . GLN A 1 76 ? -8.476 12.770 6.114 1.00 82.94 76 GLN A CA 1
ATOM 537 C C . GLN A 1 76 ? -9.107 11.753 5.153 1.00 82.94 76 GLN A C 1
ATOM 539 O O . GLN A 1 76 ? -9.838 12.148 4.258 1.00 82.94 76 GLN A O 1
ATOM 544 N N . ALA A 1 77 ? -8.860 10.455 5.330 1.00 81.88 77 ALA A N 1
ATOM 545 C CA . ALA A 1 77 ? -9.441 9.420 4.474 1.00 81.88 77 ALA A CA 1
ATOM 546 C C . ALA A 1 77 ? -10.955 9.250 4.696 1.00 81.88 77 ALA A C 1
ATOM 548 O O . ALA A 1 77 ? -11.690 8.923 3.771 1.00 81.88 77 ALA A O 1
ATOM 549 N N . LEU A 1 78 ? -11.457 9.500 5.907 1.00 78.25 78 LEU A N 1
ATOM 550 C CA . LEU A 1 78 ? -12.889 9.418 6.202 1.00 78.25 78 LEU A CA 1
ATOM 551 C C . LEU A 1 78 ? -13.710 10.535 5.551 1.00 78.25 78 LEU A C 1
ATOM 553 O O . LEU A 1 78 ? -14.904 10.339 5.332 1.00 78.25 78 LEU A O 1
ATOM 557 N N . THR A 1 79 ? -13.116 11.692 5.237 1.00 76.12 79 THR A N 1
ATOM 558 C CA . THR A 1 79 ? -13.858 12.774 4.565 1.00 76.12 79 THR A CA 1
ATOM 559 C C . THR A 1 79 ? -14.215 12.431 3.121 1.00 76.12 79 THR A C 1
ATOM 561 O O . THR A 1 79 ? -15.164 13.005 2.593 1.00 76.12 79 THR A O 1
ATOM 564 N N . SER A 1 80 ? -13.505 11.487 2.492 1.00 72.19 80 SER A N 1
ATOM 565 C CA . SER A 1 80 ? -13.758 11.066 1.111 1.00 72.19 80 SER A CA 1
ATOM 566 C C . SER A 1 80 ? -14.803 9.956 0.969 1.00 72.19 80 SER A C 1
ATOM 568 O O . SER A 1 80 ? -15.023 9.488 -0.144 1.00 72.19 80 SER A O 1
ATOM 570 N N . ILE A 1 81 ? -15.441 9.514 2.059 1.00 74.69 81 ILE A N 1
ATOM 571 C CA . ILE A 1 81 ? -16.354 8.362 2.042 1.00 74.69 81 ILE A CA 1
ATOM 572 C C . ILE A 1 81 ? -17.774 8.734 2.415 1.00 74.69 81 ILE A C 1
ATOM 574 O O . ILE A 1 81 ? -18.030 9.453 3.384 1.00 74.69 81 ILE A O 1
ATOM 578 N N . ASP A 1 82 ? -18.710 8.151 1.671 1.00 76.56 82 ASP A N 1
ATOM 579 C CA . ASP A 1 82 ? -20.118 8.181 2.018 1.00 76.56 82 ASP A CA 1
ATOM 580 C C . ASP A 1 82 ? -20.388 7.272 3.226 1.00 76.56 82 ASP A C 1
ATOM 582 O O . ASP A 1 82 ? -20.258 6.046 3.175 1.00 76.56 82 ASP A O 1
ATOM 586 N N . LYS A 1 83 ? -20.812 7.889 4.334 1.00 69.62 83 LYS A N 1
ATOM 587 C CA . LYS A 1 83 ? -21.146 7.197 5.586 1.00 69.62 83 LYS A CA 1
ATOM 588 C C . LYS A 1 83 ? -22.257 6.158 5.412 1.00 69.62 83 LYS A C 1
ATOM 590 O O . LYS A 1 83 ? -22.347 5.252 6.239 1.00 69.62 83 LYS A O 1
ATOM 595 N N . ALA A 1 84 ? -23.099 6.276 4.384 1.00 73.00 84 ALA A N 1
ATOM 596 C CA . ALA A 1 84 ? -24.138 5.293 4.094 1.00 73.00 84 ALA A CA 1
ATOM 597 C C . ALA A 1 84 ? -23.568 3.936 3.641 1.00 73.00 84 ALA A C 1
ATOM 599 O O . ALA A 1 84 ? -24.227 2.916 3.823 1.00 73.00 84 ALA A O 1
ATOM 600 N N . GLN A 1 85 ? -22.341 3.906 3.110 1.00 75.44 85 GLN A N 1
ATOM 601 C CA . GLN A 1 85 ? -21.678 2.685 2.638 1.00 75.44 85 GLN A CA 1
ATOM 602 C C . GLN A 1 85 ? -20.997 1.884 3.760 1.00 75.44 85 GLN A C 1
ATOM 604 O O . GLN A 1 85 ? -20.457 0.805 3.524 1.00 75.44 85 GLN A O 1
ATOM 609 N N . LEU A 1 86 ? -20.996 2.403 4.989 1.00 75.44 86 LEU A N 1
ATOM 610 C CA . LEU A 1 86 ? -20.341 1.761 6.122 1.00 75.44 86 LEU A CA 1
ATOM 611 C C . LEU A 1 86 ? -21.087 0.498 6.557 1.00 75.44 86 LEU A C 1
ATOM 613 O O . LEU A 1 86 ? -22.261 0.549 6.933 1.00 75.44 86 LEU A O 1
ATOM 617 N N . ASN A 1 87 ? -20.373 -0.625 6.607 1.00 75.06 87 ASN A N 1
ATOM 618 C CA . ASN A 1 87 ? -20.917 -1.861 7.147 1.00 75.06 87 ASN A CA 1
ATOM 619 C C . ASN A 1 87 ? -20.846 -1.847 8.682 1.00 75.06 87 ASN A C 1
ATOM 621 O O . ASN A 1 87 ? -19.819 -2.175 9.274 1.00 75.06 87 ASN A O 1
ATOM 625 N N . LYS A 1 88 ? -21.960 -1.490 9.326 1.00 74.69 88 LYS A N 1
ATOM 626 C CA . LYS A 1 88 ? -22.063 -1.414 10.793 1.00 74.69 88 LYS A CA 1
ATOM 627 C C . LYS A 1 88 ? -21.787 -2.747 11.490 1.00 74.69 88 LYS A C 1
ATOM 629 O O . LYS A 1 88 ? -21.074 -2.761 12.484 1.00 74.69 88 LYS A O 1
ATOM 634 N N . GLU A 1 89 ? -22.293 -3.852 10.949 1.00 76.12 89 GLU A N 1
ATOM 635 C CA . GLU A 1 89 ? -22.087 -5.186 11.525 1.00 76.12 89 GLU A CA 1
ATOM 636 C C . GLU A 1 89 ? -20.601 -5.569 11.509 1.00 76.12 89 GLU A C 1
ATOM 638 O O . GLU A 1 89 ? -20.046 -6.001 12.519 1.00 76.12 89 GLU A O 1
ATOM 643 N N . PHE A 1 90 ? -19.915 -5.317 10.390 1.00 77.31 90 PHE A N 1
ATOM 644 C CA . PHE A 1 90 ? -18.476 -5.553 10.297 1.00 77.31 90 PHE A CA 1
ATOM 645 C C . PHE A 1 90 ? -17.681 -4.651 11.247 1.00 77.31 90 PHE A C 1
ATOM 647 O O . PHE A 1 90 ? -16.749 -5.121 11.892 1.00 77.31 90 PHE A O 1
ATOM 654 N N . LEU A 1 91 ? -18.055 -3.377 11.380 1.00 76.12 91 LEU A N 1
ATOM 655 C CA . LEU A 1 91 ? -17.397 -2.439 12.296 1.00 76.12 91 LEU A CA 1
ATOM 656 C C . LEU A 1 91 ? -17.464 -2.877 13.764 1.00 76.12 91 LEU A C 1
ATOM 658 O O . LEU A 1 91 ? -16.548 -2.591 14.534 1.00 76.12 91 LEU A O 1
ATOM 662 N N . GLU A 1 92 ? -18.528 -3.575 14.150 1.00 72.38 92 GLU A N 1
ATOM 663 C CA . GLU A 1 92 ? -18.717 -4.095 15.506 1.00 72.38 92 GLU A CA 1
ATOM 664 C C . GLU A 1 92 ? -18.053 -5.471 15.720 1.00 72.38 92 GLU A C 1
ATOM 666 O O . GLU A 1 92 ? -17.824 -5.876 16.867 1.00 72.38 92 GLU A O 1
ATOM 671 N N . SER A 1 93 ? -17.681 -6.159 14.633 1.00 74.56 93 SER A N 1
ATOM 672 C CA . SER A 1 93 ? -17.059 -7.489 14.645 1.00 74.56 93 SER A CA 1
ATOM 673 C C . SER A 1 93 ? -15.663 -7.504 15.276 1.00 74.56 93 SER A C 1
ATOM 675 O O . SER A 1 93 ? -14.931 -6.513 15.242 1.00 74.56 93 SER A O 1
ATOM 677 N N . SER A 1 94 ? -15.245 -8.662 15.803 1.00 77.06 94 SER A N 1
ATOM 678 C CA . SER A 1 94 ? -13.873 -8.895 16.285 1.00 77.06 94 SER A CA 1
ATOM 679 C C . SER A 1 94 ? -12.821 -8.774 15.179 1.00 77.06 94 SER A C 1
ATOM 681 O O . SER A 1 94 ? -11.697 -8.358 15.452 1.00 77.06 94 SER A O 1
ATOM 683 N N . GLU A 1 95 ? -13.190 -9.093 13.938 1.00 78.56 95 GLU A N 1
ATOM 684 C CA . GLU A 1 95 ? -12.298 -9.033 12.777 1.00 78.56 95 GLU A CA 1
ATOM 685 C C . GLU A 1 95 ? -11.844 -7.598 12.496 1.00 78.56 95 GLU A C 1
ATOM 687 O O . GLU A 1 95 ? -10.656 -7.338 12.295 1.00 78.56 95 GLU A O 1
ATOM 692 N N . PHE A 1 96 ? -12.773 -6.638 12.547 1.00 79.38 96 PHE A N 1
ATOM 693 C CA . PHE A 1 96 ? -12.428 -5.229 12.385 1.00 79.38 96 PHE A CA 1
ATOM 694 C C . PHE A 1 96 ? -11.526 -4.734 13.521 1.00 79.38 96 PHE A C 1
ATOM 696 O O . PHE A 1 96 ? -10.583 -3.982 13.269 1.00 79.38 96 PHE A O 1
ATOM 703 N N . ARG A 1 97 ? -11.733 -5.213 14.758 1.00 77.31 97 ARG A N 1
ATOM 704 C CA . ARG A 1 97 ? -10.837 -4.895 15.889 1.00 77.31 97 ARG A CA 1
ATOM 705 C C . ARG A 1 97 ? -9.417 -5.364 15.619 1.00 77.31 97 ARG A C 1
ATOM 707 O O . ARG A 1 97 ? -8.476 -4.617 15.866 1.00 77.31 97 ARG A O 1
ATOM 714 N N . GLU A 1 98 ? -9.256 -6.576 15.097 1.00 80.56 98 GLU A N 1
ATOM 715 C CA . GLU A 1 98 ? -7.939 -7.117 14.766 1.00 80.56 98 GLU A CA 1
ATOM 716 C C . GLU A 1 98 ? -7.240 -6.290 13.679 1.00 80.56 98 GLU A C 1
ATOM 718 O O . GLU A 1 98 ? -6.063 -5.957 13.822 1.00 80.56 98 GLU A O 1
ATOM 723 N N . ILE A 1 99 ? -7.973 -5.875 12.641 1.00 83.50 99 ILE A N 1
ATOM 724 C CA . ILE A 1 99 ? -7.467 -4.982 11.587 1.00 83.50 99 ILE A CA 1
ATOM 725 C C . ILE A 1 99 ? -6.986 -3.656 12.179 1.00 83.50 99 ILE A C 1
ATOM 727 O O . ILE A 1 99 ? -5.867 -3.228 11.890 1.00 83.50 99 ILE A O 1
ATOM 731 N N . VAL A 1 100 ? -7.800 -3.023 13.030 1.00 83.62 100 VAL A N 1
ATOM 732 C CA . VAL A 1 100 ? -7.441 -1.767 13.704 1.00 83.62 100 VAL A CA 1
ATOM 733 C C . VAL A 1 100 ? -6.174 -1.956 14.533 1.00 83.62 100 VAL A C 1
ATOM 735 O O . VAL A 1 100 ? -5.219 -1.196 14.377 1.00 83.62 100 VAL A O 1
ATOM 738 N N . MET A 1 101 ? -6.125 -2.997 15.366 1.00 80.62 101 MET A N 1
ATOM 739 C CA . MET A 1 101 ? -4.971 -3.286 16.217 1.00 80.62 101 MET A CA 1
ATOM 740 C C . MET A 1 101 ? -3.704 -3.523 15.397 1.00 80.62 101 MET A C 1
ATOM 742 O O . MET A 1 101 ? -2.644 -2.990 15.734 1.00 80.62 101 MET A O 1
ATOM 746 N N . ARG A 1 102 ? -3.804 -4.272 14.292 1.00 83.56 102 ARG A N 1
ATOM 747 C CA . ARG A 1 102 ? -2.671 -4.521 13.401 1.00 83.56 102 ARG A CA 1
ATOM 748 C C . ARG A 1 102 ? -2.179 -3.226 12.768 1.00 83.56 102 ARG A C 1
ATOM 750 O O . ARG A 1 102 ? -0.989 -2.940 12.842 1.00 83.56 102 ARG A O 1
ATOM 757 N N . ILE A 1 103 ? -3.079 -2.422 12.210 1.00 88.31 103 ILE A N 1
ATOM 758 C CA . ILE A 1 103 ? -2.737 -1.145 11.575 1.00 88.31 103 ILE A CA 1
ATOM 759 C C . ILE A 1 103 ? -2.102 -0.177 12.579 1.00 88.31 103 ILE A C 1
ATOM 761 O O . ILE A 1 103 ? -1.064 0.411 12.280 1.00 88.31 103 ILE A O 1
ATOM 765 N N . CYS A 1 104 ? -2.662 -0.051 13.784 1.00 83.38 104 CYS A N 1
ATOM 766 C CA . CYS A 1 104 ? -2.087 0.777 14.841 1.00 83.38 104 CYS A CA 1
ATOM 767 C C . CYS A 1 104 ? -0.691 0.294 15.255 1.00 83.38 104 CYS A C 1
ATOM 769 O O . CYS A 1 104 ? 0.196 1.122 15.478 1.00 83.38 104 CYS A O 1
ATOM 771 N N . ASN A 1 105 ? -0.480 -1.023 15.340 1.00 83.94 105 ASN A N 1
ATOM 772 C CA . ASN A 1 105 ? 0.825 -1.588 15.660 1.00 83.94 105 ASN A CA 1
ATOM 773 C C . ASN A 1 105 ? 1.854 -1.267 14.568 1.00 83.94 105 ASN A C 1
ATOM 775 O O . ASN A 1 105 ? 2.886 -0.677 14.876 1.00 83.94 105 ASN A O 1
ATOM 779 N N . GLU A 1 106 ? 1.553 -1.561 13.299 1.00 88.00 106 GLU A N 1
ATOM 780 C CA . GLU A 1 106 ? 2.463 -1.276 12.178 1.00 88.00 106 GLU A CA 1
ATOM 781 C C . GLU A 1 106 ? 2.760 0.232 12.065 1.00 88.00 106 GLU A C 1
ATOM 783 O O . GLU A 1 106 ? 3.913 0.639 11.914 1.00 88.00 106 GLU A O 1
ATOM 788 N N . ALA A 1 107 ? 1.744 1.086 12.227 1.00 86.75 107 ALA A N 1
ATOM 789 C CA . ALA A 1 107 ? 1.913 2.536 12.191 1.00 86.75 107 ALA A CA 1
ATOM 790 C C . ALA A 1 107 ? 2.804 3.062 13.324 1.00 86.75 107 ALA A C 1
ATOM 792 O O . ALA A 1 107 ? 3.568 4.000 13.106 1.00 86.75 107 ALA A O 1
ATOM 793 N N . SER A 1 108 ? 2.744 2.454 14.514 1.00 82.44 108 SER A N 1
ATOM 794 C CA . SER A 1 108 ? 3.573 2.852 15.660 1.00 82.44 108 SER A CA 1
ATOM 795 C C . SER A 1 108 ? 5.071 2.596 15.446 1.00 82.44 108 SER A C 1
ATOM 797 O O . SER A 1 108 ? 5.907 3.235 16.089 1.00 82.44 108 SER A O 1
ATOM 799 N N . LEU A 1 109 ? 5.405 1.677 14.534 1.00 87.38 109 LEU A N 1
ATOM 800 C CA . LEU A 1 109 ? 6.771 1.242 14.244 1.00 87.38 109 LEU A CA 1
ATOM 801 C C . LEU A 1 109 ? 7.414 2.005 13.081 1.00 87.38 109 LEU A C 1
ATOM 803 O O . LEU A 1 109 ? 8.627 1.920 12.894 1.00 87.38 109 LEU A O 1
ATOM 807 N N . THR A 1 110 ? 6.637 2.776 12.318 1.00 89.50 110 THR A N 1
ATOM 808 C CA . THR A 1 110 ? 7.128 3.503 11.145 1.00 89.50 110 THR A CA 1
ATOM 809 C C . THR A 1 110 ? 6.997 5.014 11.300 1.00 89.50 110 THR A C 1
ATOM 811 O O . THR A 1 110 ? 6.032 5.516 11.869 1.00 89.50 110 THR A O 1
ATOM 814 N N . ALA A 1 111 ? 7.980 5.746 10.774 1.00 90.12 111 ALA A N 1
ATOM 815 C CA . ALA A 1 111 ? 7.924 7.202 10.631 1.00 90.12 111 ALA A CA 1
ATOM 816 C C . ALA A 1 111 ? 7.483 7.643 9.221 1.00 90.12 111 ALA A C 1
ATOM 818 O O . ALA A 1 111 ? 7.409 8.843 8.960 1.00 90.12 111 ALA A O 1
ATOM 819 N N . SER A 1 112 ? 7.219 6.686 8.323 1.00 93.31 112 SER A N 1
ATOM 820 C CA . SER A 1 112 ? 6.876 6.953 6.927 1.00 93.31 112 SER A CA 1
ATOM 821 C C . SER A 1 112 ? 5.473 7.556 6.795 1.00 93.31 112 SER A C 1
ATOM 823 O O . SER A 1 112 ? 4.484 6.898 7.150 1.00 93.31 112 SER A O 1
ATOM 825 N N . PRO A 1 113 ? 5.349 8.767 6.220 1.00 92.69 113 PRO A N 1
ATOM 826 C CA . PRO A 1 113 ? 4.047 9.362 5.948 1.00 92.69 113 PRO A CA 1
ATOM 827 C C . PRO A 1 113 ? 3.282 8.600 4.855 1.00 92.69 113 PRO A C 1
ATOM 829 O O . PRO A 1 113 ? 2.049 8.564 4.895 1.00 92.69 113 PRO A O 1
ATOM 832 N N . TYR A 1 114 ? 3.987 7.963 3.911 1.00 93.38 114 TYR A N 1
ATOM 833 C CA . TYR A 1 114 ? 3.382 7.147 2.855 1.00 93.38 114 TYR A CA 1
ATOM 834 C C . TYR A 1 114 ? 2.722 5.901 3.443 1.00 93.38 114 TYR A C 1
ATOM 836 O O . TYR A 1 114 ? 1.561 5.621 3.141 1.00 93.38 114 TYR A O 1
ATOM 844 N N . LYS A 1 115 ? 3.399 5.216 4.375 1.00 95.00 115 LYS A N 1
ATOM 845 C CA . LYS A 1 115 ? 2.818 4.080 5.104 1.00 95.00 115 LYS A CA 1
ATOM 846 C C . LYS A 1 115 ? 1.619 4.493 5.938 1.00 95.00 115 LYS A C 1
ATOM 848 O O . LYS A 1 115 ? 0.594 3.823 5.877 1.00 95.00 115 LYS A O 1
ATOM 853 N N . HIS A 1 116 ? 1.705 5.595 6.689 1.00 92.56 116 HIS A N 1
ATOM 854 C CA . HIS A 1 116 ? 0.555 6.081 7.464 1.00 92.56 116 HIS A CA 1
ATOM 855 C C . HIS A 1 116 ? -0.646 6.386 6.567 1.00 92.56 116 HIS A C 1
ATOM 857 O O . HIS A 1 116 ? -1.764 6.019 6.914 1.00 92.56 116 HIS A O 1
ATOM 863 N N . SER A 1 117 ? -0.417 6.993 5.401 1.00 94.00 117 SER A N 1
ATOM 864 C CA . SER A 1 117 ? -1.464 7.263 4.410 1.00 94.00 117 SER A CA 1
ATOM 865 C C . SER A 1 117 ? -2.088 5.974 3.859 1.00 94.00 117 SER A C 1
ATOM 867 O O . SER A 1 117 ? -3.310 5.824 3.879 1.00 94.00 117 SER A O 1
ATOM 869 N N . ALA A 1 118 ? -1.267 5.013 3.426 1.00 94.12 118 ALA A N 1
ATOM 870 C CA . ALA A 1 118 ? -1.736 3.742 2.875 1.00 94.12 118 ALA A CA 1
ATOM 871 C C . ALA A 1 118 ? -2.509 2.910 3.912 1.00 94.12 118 ALA A C 1
ATOM 873 O O . ALA A 1 118 ? -3.604 2.425 3.630 1.00 94.12 118 ALA A O 1
ATOM 874 N N . LEU A 1 119 ? -1.986 2.801 5.137 1.00 93.62 119 LEU A N 1
ATOM 875 C CA . LEU A 1 119 ? -2.646 2.096 6.237 1.00 93.62 119 LEU A CA 1
ATOM 876 C C . LEU A 1 119 ? -3.971 2.763 6.633 1.00 93.62 119 LEU A C 1
ATOM 878 O O . LEU A 1 119 ? -4.949 2.064 6.890 1.00 93.62 119 LEU A O 1
ATOM 882 N N . ALA A 1 120 ? -4.033 4.097 6.644 1.00 90.69 120 ALA A N 1
ATOM 883 C CA . ALA A 1 120 ? -5.269 4.829 6.908 1.00 90.69 120 ALA A CA 1
ATOM 884 C C . ALA A 1 120 ? -6.338 4.563 5.837 1.00 90.69 120 ALA A C 1
ATOM 886 O O . ALA A 1 120 ? -7.460 4.197 6.188 1.00 90.69 120 ALA A O 1
ATOM 887 N N . LYS A 1 121 ? -5.985 4.685 4.547 1.00 90.00 121 LYS A N 1
ATOM 888 C CA . LYS A 1 121 ? -6.882 4.355 3.424 1.00 90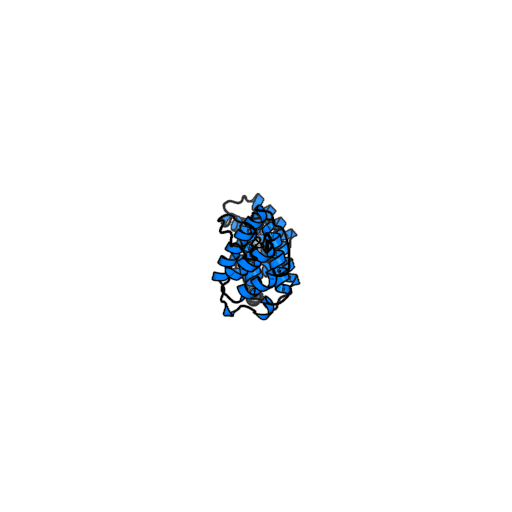.00 121 LYS A CA 1
ATOM 889 C C . LYS A 1 121 ? -7.381 2.914 3.534 1.00 90.00 121 LYS A C 1
ATOM 891 O O . LYS A 1 121 ? -8.581 2.667 3.487 1.00 90.00 121 LYS A O 1
ATOM 896 N N . GLY A 1 122 ? -6.467 1.975 3.772 1.00 89.19 122 GLY A N 1
ATOM 897 C CA . GLY A 1 122 ? -6.786 0.563 3.936 1.00 89.19 122 GLY A CA 1
ATOM 898 C C . GLY A 1 122 ? -7.732 0.273 5.106 1.00 89.19 122 GLY A C 1
ATOM 899 O O . GLY A 1 122 ? -8.688 -0.490 4.952 1.00 89.19 122 GLY A O 1
ATOM 900 N N . LEU A 1 123 ? -7.527 0.902 6.270 1.00 88.25 123 LEU A N 1
ATOM 901 C CA . LEU A 1 123 ? -8.435 0.765 7.415 1.00 88.25 123 LEU A CA 1
ATOM 902 C C . LEU A 1 123 ? -9.842 1.248 7.063 1.00 88.25 123 LEU A C 1
ATOM 904 O O . LEU A 1 123 ? -10.838 0.568 7.306 1.00 88.25 123 LEU A O 1
ATOM 908 N N . VAL A 1 124 ? -9.900 2.441 6.492 1.00 85.94 124 VAL A N 1
ATOM 909 C CA . VAL A 1 124 ? -11.140 3.140 6.212 1.00 85.94 124 VAL A CA 1
ATOM 910 C C . VAL A 1 124 ? -11.937 2.421 5.114 1.00 85.94 124 VAL A C 1
ATOM 912 O O . VAL A 1 124 ? -13.135 2.204 5.271 1.00 85.94 124 VAL A O 1
ATOM 915 N N . HIS A 1 125 ? -11.288 1.927 4.061 1.00 85.44 125 HIS A N 1
ATOM 916 C CA . HIS A 1 125 ? -11.954 1.099 3.055 1.00 85.44 125 HIS A CA 1
ATOM 917 C C . HIS A 1 125 ? -12.308 -0.292 3.583 1.00 85.44 125 HIS A C 1
ATOM 919 O O . HIS A 1 125 ? -13.335 -0.847 3.204 1.00 85.44 125 HIS A O 1
ATOM 925 N N . SER A 1 126 ? -11.559 -0.847 4.539 1.00 82.31 126 SER A N 1
ATOM 926 C CA . SER A 1 126 ? -11.961 -2.106 5.182 1.00 82.31 126 SER A CA 1
ATOM 927 C C . SER A 1 126 ? -13.341 -2.016 5.837 1.00 82.31 126 SER A C 1
ATOM 929 O O . SER A 1 126 ? -14.036 -3.030 5.856 1.00 82.31 126 SER A O 1
ATOM 931 N N . ALA A 1 127 ? -13.746 -0.830 6.310 1.00 78.19 127 ALA A N 1
ATOM 932 C CA . ALA A 1 127 ? -15.060 -0.561 6.899 1.00 78.19 127 ALA A CA 1
ATOM 933 C C . ALA A 1 127 ? -16.224 -0.512 5.889 1.00 78.19 127 ALA A C 1
ATOM 935 O O . ALA A 1 127 ? -17.384 -0.639 6.284 1.00 78.19 127 ALA A O 1
ATOM 936 N N . ILE A 1 128 ? -15.930 -0.320 4.601 1.00 76.06 128 ILE A N 1
ATOM 937 C CA . ILE A 1 128 ? -16.925 -0.241 3.516 1.00 76.06 128 ILE A CA 1
ATOM 938 C C . ILE A 1 128 ? -17.118 -1.594 2.830 1.00 76.06 128 ILE A C 1
ATOM 940 O O . ILE A 1 128 ? -18.134 -1.815 2.184 1.00 76.06 128 ILE A O 1
ATOM 944 N N . TYR A 1 129 ? -16.151 -2.508 2.954 1.00 69.50 129 TYR A N 1
ATOM 945 C CA . TYR A 1 129 ? -16.120 -3.769 2.210 1.00 69.50 129 TYR A CA 1
ATOM 946 C C . TYR A 1 129 ? -16.474 -4.974 3.107 1.00 69.50 129 TYR A C 1
ATOM 948 O O . TYR A 1 129 ? -15.567 -5.556 3.719 1.00 69.50 129 TYR A O 1
ATOM 956 N N . PRO A 1 130 ? -17.768 -5.375 3.165 1.00 53.44 130 PRO A N 1
ATOM 957 C CA . PRO A 1 130 ? -18.278 -6.484 3.968 1.00 53.44 130 PRO A CA 1
ATOM 958 C C . PRO A 1 130 ? -17.631 -7.854 3.747 1.00 53.44 130 PRO A C 1
ATOM 960 O O . PRO A 1 130 ? -17.582 -8.634 4.689 1.00 53.44 130 PRO A O 1
ATOM 963 N N . HIS A 1 131 ? -17.216 -8.196 2.517 1.00 52.00 131 HIS A N 1
ATOM 964 C CA . HIS A 1 131 ? -17.253 -9.612 2.104 1.00 52.00 131 HIS A CA 1
ATOM 965 C C . HIS A 1 131 ? -15.985 -10.233 1.515 1.00 52.00 131 HIS A C 1
ATOM 967 O O . HIS A 1 131 ? -16.023 -11.407 1.168 1.00 52.00 131 HIS A O 1
ATOM 973 N N . ASN A 1 132 ? -14.847 -9.542 1.478 1.00 51.22 132 ASN A N 1
ATOM 974 C CA . ASN A 1 132 ? -13.609 -10.175 1.013 1.00 51.22 132 ASN A CA 1
ATOM 975 C C . ASN A 1 132 ? -12.653 -10.402 2.192 1.00 51.22 132 ASN A C 1
ATOM 977 O O . ASN A 1 132 ? -12.041 -9.460 2.695 1.00 51.22 132 ASN A O 1
ATOM 981 N N . GLU A 1 133 ? -12.646 -11.664 2.636 1.00 60.47 133 GLU A N 1
ATOM 982 C CA . GLU A 1 133 ? -11.738 -12.385 3.539 1.00 60.47 133 GLU A CA 1
ATOM 983 C C . GLU A 1 133 ? -10.816 -11.512 4.407 1.00 60.47 133 GLU A C 1
ATOM 985 O O . GLU A 1 133 ? -9.847 -10.920 3.927 1.00 60.47 133 GLU A O 1
ATOM 990 N N . MET A 1 134 ? -11.053 -11.523 5.722 1.00 63.97 134 MET A N 1
ATOM 991 C CA . MET A 1 134 ? -10.140 -11.007 6.752 1.00 63.97 134 MET A CA 1
ATOM 992 C C . MET A 1 134 ? -8.668 -11.352 6.464 1.00 63.97 134 MET A C 1
ATOM 994 O O . MET A 1 134 ? -7.791 -10.494 6.578 1.00 63.97 134 MET A O 1
ATOM 998 N N . THR A 1 135 ? -8.401 -12.581 6.008 1.00 63.94 135 THR A N 1
ATOM 999 C CA . THR A 1 135 ? -7.073 -13.048 5.590 1.00 63.94 135 THR A CA 1
ATOM 1000 C C . THR A 1 135 ? -6.452 -12.154 4.513 1.00 63.94 135 THR A C 1
ATOM 1002 O O . THR A 1 135 ? -5.286 -11.784 4.634 1.00 63.94 135 THR A O 1
ATOM 1005 N N . GLY A 1 136 ? -7.218 -11.740 3.502 1.00 74.31 136 GLY A N 1
ATOM 1006 C CA . GLY A 1 136 ? -6.757 -10.824 2.458 1.00 74.31 136 GLY A CA 1
ATOM 1007 C C . GLY A 1 136 ? -6.368 -9.453 3.014 1.00 74.31 136 GLY A C 1
ATOM 1008 O O . GLY A 1 136 ? -5.281 -8.959 2.722 1.00 74.31 136 GLY A O 1
ATOM 1009 N N . LYS A 1 137 ? -7.195 -8.873 3.895 1.00 80.75 137 LYS A N 1
ATOM 1010 C CA . LYS A 1 137 ? -6.919 -7.567 4.528 1.00 80.75 137 LYS A CA 1
ATOM 1011 C C . LYS A 1 137 ? -5.652 -7.614 5.394 1.00 80.75 137 LYS A C 1
ATOM 1013 O O . LYS A 1 137 ? -4.822 -6.711 5.320 1.00 80.75 137 LYS A O 1
ATOM 1018 N N . LEU A 1 138 ? -5.453 -8.689 6.163 1.00 84.50 138 LEU A N 1
ATOM 1019 C CA . LEU A 1 138 ? -4.235 -8.888 6.960 1.00 84.50 138 LEU A CA 1
ATOM 1020 C C . LEU A 1 138 ? -2.985 -9.076 6.089 1.00 84.50 138 LEU A C 1
ATOM 1022 O O . LEU A 1 138 ? -1.923 -8.543 6.420 1.00 84.50 138 LEU A O 1
ATOM 1026 N N . ILE A 1 139 ? -3.105 -9.784 4.959 1.00 86.62 139 ILE A N 1
ATOM 1027 C CA . ILE A 1 139 ? -2.027 -9.897 3.968 1.00 86.62 139 ILE A CA 1
ATOM 1028 C C . ILE A 1 139 ? -1.677 -8.515 3.405 1.00 86.62 139 ILE A C 1
ATOM 1030 O O . ILE A 1 139 ? -0.498 -8.181 3.337 1.00 86.62 139 ILE A O 1
ATOM 1034 N N . PHE A 1 140 ? -2.664 -7.683 3.064 1.00 90.69 140 PHE A N 1
ATOM 1035 C CA . PHE A 1 140 ? -2.409 -6.336 2.543 1.00 90.69 140 PHE A CA 1
ATOM 1036 C C . PHE A 1 140 ? -1.738 -5.422 3.562 1.00 90.69 140 PHE A C 1
ATOM 1038 O O . PHE A 1 140 ? -0.782 -4.735 3.212 1.00 90.69 140 PHE A O 1
ATOM 1045 N N . ILE A 1 141 ? -2.161 -5.464 4.829 1.00 90.69 141 ILE A N 1
ATOM 1046 C CA . ILE A 1 141 ? -1.486 -4.725 5.905 1.00 90.69 141 ILE A CA 1
ATOM 1047 C C . ILE A 1 141 ? -0.021 -5.156 6.012 1.00 90.69 141 ILE A C 1
ATOM 1049 O O . ILE A 1 141 ? 0.861 -4.305 6.118 1.00 90.69 141 ILE A O 1
ATOM 1053 N N . ARG A 1 142 ? 0.246 -6.467 5.944 1.00 90.50 142 ARG A N 1
ATOM 1054 C CA . ARG A 1 142 ? 1.610 -7.005 5.973 1.00 90.50 142 ARG A CA 1
ATOM 1055 C C . ARG A 1 142 ? 2.436 -6.553 4.769 1.00 90.50 142 ARG A C 1
ATOM 1057 O O . ARG A 1 142 ? 3.593 -6.201 4.952 1.00 90.50 142 ARG A O 1
ATOM 1064 N N . ILE A 1 143 ? 1.871 -6.569 3.564 1.00 93.25 143 ILE A N 1
ATOM 1065 C CA . ILE A 1 143 ? 2.565 -6.086 2.362 1.00 93.25 143 ILE A CA 1
ATOM 1066 C C . ILE A 1 143 ? 2.914 -4.608 2.549 1.00 93.25 143 ILE A C 1
ATOM 1068 O O . ILE A 1 143 ? 4.085 -4.253 2.535 1.00 93.25 143 ILE A O 1
ATOM 1072 N N . VAL A 1 144 ? 1.930 -3.757 2.857 1.00 95.06 144 VAL A N 1
ATOM 1073 C CA . VAL A 1 144 ? 2.146 -2.312 3.065 1.00 95.06 144 VAL A CA 1
ATOM 1074 C C . VAL A 1 144 ? 3.183 -2.027 4.153 1.00 95.06 144 VAL A C 1
ATOM 1076 O O . VAL A 1 144 ? 3.969 -1.088 4.019 1.00 95.06 144 VAL A O 1
ATOM 1079 N N . SER A 1 145 ? 3.230 -2.821 5.227 1.00 92.56 145 SER A N 1
ATOM 1080 C CA . SER A 1 145 ? 4.228 -2.616 6.278 1.00 92.56 145 SER A CA 1
ATOM 1081 C C . SER A 1 145 ? 5.652 -2.966 5.836 1.00 92.56 145 SER A C 1
ATOM 1083 O O . SER A 1 145 ? 6.605 -2.359 6.337 1.00 92.56 145 SER A O 1
ATOM 1085 N N . GLN A 1 146 ? 5.800 -3.867 4.863 1.00 94.31 146 GLN A N 1
ATOM 1086 C CA . GLN A 1 146 ? 7.080 -4.292 4.294 1.00 94.31 146 GLN A CA 1
ATOM 1087 C C . GLN A 1 146 ? 7.573 -3.399 3.151 1.00 94.31 146 GLN A C 1
ATOM 1089 O O . GLN A 1 146 ? 8.783 -3.318 2.964 1.00 94.31 146 GLN A O 1
ATOM 1094 N N . LEU A 1 147 ? 6.677 -2.702 2.446 1.00 95.88 147 LEU A N 1
ATOM 1095 C CA . LEU A 1 147 ? 7.050 -1.833 1.326 1.00 95.88 147 LEU A CA 1
ATOM 1096 C C . LEU A 1 147 ? 7.947 -0.660 1.753 1.00 95.88 147 LEU A C 1
ATOM 1098 O O . LEU A 1 147 ? 7.816 -0.156 2.866 1.00 95.88 147 LEU A O 1
ATOM 1102 N N . SER A 1 148 ? 8.844 -0.190 0.895 1.00 96.50 148 SER A N 1
ATOM 1103 C CA . SER A 1 148 ? 9.547 1.085 1.070 1.00 96.50 148 SER A CA 1
ATOM 1104 C C . SER A 1 148 ? 8.660 2.273 0.672 1.00 96.50 148 SER A C 1
ATOM 1106 O O . SER A 1 148 ? 7.558 2.108 0.142 1.00 96.50 148 SER A O 1
ATOM 1108 N N . ASP A 1 149 ? 9.127 3.494 0.937 1.00 96.56 149 ASP A N 1
ATOM 1109 C CA . ASP A 1 149 ? 8.407 4.702 0.525 1.00 96.56 149 ASP A CA 1
ATOM 1110 C C . ASP A 1 149 ? 8.408 4.842 -1.004 1.00 96.56 149 ASP A C 1
ATOM 1112 O O . ASP A 1 149 ? 7.393 5.204 -1.594 1.00 96.56 149 ASP A O 1
ATOM 1116 N N . GLU A 1 150 ? 9.513 4.489 -1.659 1.00 97.00 150 GLU A N 1
ATOM 1117 C CA . GLU A 1 150 ? 9.643 4.448 -3.117 1.00 97.00 150 GLU A CA 1
ATOM 1118 C C . GLU A 1 150 ? 8.692 3.418 -3.733 1.00 97.00 150 GLU A C 1
ATOM 1120 O O . GLU A 1 150 ? 7.978 3.728 -4.687 1.00 97.00 150 GLU A O 1
ATOM 1125 N N . GLU A 1 151 ? 8.616 2.218 -3.152 1.00 97.50 151 GLU A N 1
ATOM 1126 C CA . GLU A 1 151 ? 7.698 1.172 -3.606 1.00 97.50 151 GLU A CA 1
ATOM 1127 C C . GLU A 1 151 ? 6.229 1.594 -3.458 1.00 97.50 151 GLU A C 1
ATOM 1129 O O . GLU A 1 151 ? 5.425 1.363 -4.361 1.00 97.50 151 GLU A O 1
ATOM 1134 N N . LEU A 1 152 ? 5.867 2.266 -2.358 1.00 96.69 152 LEU A N 1
ATOM 1135 C CA . LEU A 1 152 ? 4.517 2.811 -2.168 1.00 96.69 152 LEU A CA 1
ATOM 1136 C C . LEU A 1 152 ? 4.182 3.907 -3.182 1.00 96.69 152 LEU A C 1
ATOM 1138 O O . LEU A 1 152 ? 3.050 3.970 -3.661 1.00 96.69 152 LEU A O 1
ATOM 1142 N N . ARG A 1 153 ? 5.152 4.751 -3.537 1.00 95.75 153 ARG A N 1
ATOM 1143 C CA . ARG A 1 153 ? 4.971 5.789 -4.560 1.00 95.75 153 ARG A CA 1
ATOM 1144 C C . ARG A 1 153 ? 4.813 5.194 -5.954 1.00 95.75 153 ARG A C 1
ATOM 1146 O O . ARG A 1 153 ? 3.943 5.631 -6.699 1.00 95.75 153 ARG A O 1
ATOM 1153 N N . ILE A 1 154 ? 5.595 4.169 -6.297 1.00 96.38 154 ILE A N 1
ATOM 1154 C CA . ILE A 1 154 ? 5.409 3.417 -7.546 1.00 96.38 154 ILE A CA 1
ATOM 1155 C C . ILE A 1 154 ? 4.028 2.766 -7.566 1.00 96.38 154 ILE A C 1
ATOM 1157 O O . ILE A 1 154 ? 3.330 2.857 -8.573 1.00 96.38 154 ILE A O 1
ATOM 1161 N N . LEU A 1 155 ? 3.594 2.165 -6.455 1.00 95.75 155 LEU A N 1
ATOM 1162 C CA . LEU A 1 155 ? 2.265 1.569 -6.353 1.00 95.75 155 LEU A CA 1
ATOM 1163 C C . LEU A 1 155 ? 1.149 2.602 -6.575 1.00 95.75 155 LEU A C 1
ATOM 1165 O O . LEU A 1 155 ? 0.172 2.289 -7.249 1.00 95.75 155 LEU A O 1
ATOM 1169 N N . GLU A 1 156 ? 1.300 3.828 -6.067 1.00 94.06 156 GLU A N 1
ATOM 1170 C CA . GLU A 1 156 ? 0.357 4.930 -6.301 1.00 94.06 156 GLU A CA 1
ATOM 1171 C C . GLU A 1 156 ? 0.317 5.358 -7.779 1.00 94.06 156 GLU A C 1
ATOM 1173 O O . GLU A 1 156 ? -0.763 5.554 -8.336 1.00 94.06 156 GLU A O 1
ATOM 1178 N N . VAL A 1 157 ? 1.469 5.435 -8.454 1.00 95.12 157 VAL A N 1
ATOM 1179 C CA . VAL A 1 157 ? 1.527 5.713 -9.901 1.00 95.12 157 VAL A CA 1
ATOM 1180 C C . VAL A 1 157 ? 0.862 4.589 -10.700 1.00 95.12 157 VAL A C 1
ATOM 1182 O O . VAL A 1 157 ? 0.028 4.859 -11.564 1.00 95.12 157 VAL A O 1
ATOM 1185 N N . MET A 1 158 ? 1.164 3.331 -10.372 1.00 94.00 158 MET A N 1
ATOM 1186 C CA . MET A 1 158 ? 0.561 2.153 -11.006 1.00 94.00 158 MET A CA 1
ATOM 1187 C C . MET A 1 158 ? -0.952 2.098 -10.779 1.00 94.00 158 MET A C 1
ATOM 1189 O O . MET A 1 158 ? -1.702 1.772 -11.697 1.00 94.00 158 MET A O 1
ATOM 1193 N N . GLN A 1 159 ? -1.415 2.453 -9.579 1.00 91.62 159 GLN A N 1
ATOM 1194 C CA . GLN A 1 159 ? -2.833 2.600 -9.272 1.00 91.62 159 GLN A CA 1
ATOM 1195 C C . GLN A 1 159 ? -3.482 3.658 -10.163 1.00 91.62 159 GLN A C 1
ATOM 1197 O O . GLN A 1 159 ? -4.494 3.375 -10.800 1.00 91.62 159 GLN A O 1
ATOM 1202 N N . ASN A 1 160 ? -2.906 4.859 -10.231 1.00 91.19 160 ASN A N 1
ATOM 1203 C CA . ASN A 1 160 ? -3.457 5.944 -11.040 1.00 91.19 160 ASN A CA 1
ATOM 1204 C C . ASN A 1 160 ? -3.516 5.555 -12.519 1.00 91.19 160 ASN A C 1
ATOM 1206 O O . ASN A 1 160 ? -4.515 5.814 -13.186 1.00 91.19 160 ASN A O 1
ATOM 1210 N N . ALA A 1 161 ? -2.480 4.897 -13.035 1.00 88.62 161 ALA A N 1
ATOM 1211 C CA . ALA A 1 161 ? -2.468 4.411 -14.407 1.00 88.62 161 ALA A CA 1
ATOM 1212 C C . ALA A 1 161 ? -3.554 3.346 -14.636 1.00 88.62 161 ALA A C 1
ATOM 1214 O O . ALA A 1 161 ? -4.327 3.449 -15.589 1.00 88.62 161 ALA A O 1
ATOM 1215 N N . TRP A 1 162 ? -3.702 2.390 -13.713 1.00 85.69 162 TRP A N 1
ATOM 1216 C CA . TRP A 1 162 ? -4.744 1.363 -13.767 1.00 85.69 162 TRP A CA 1
ATOM 1217 C C . TRP A 1 162 ? -6.158 1.955 -13.762 1.00 85.69 162 TRP A C 1
ATOM 1219 O O . TRP A 1 162 ? -6.989 1.568 -14.582 1.00 85.69 162 TRP A O 1
ATOM 1229 N N . GLU A 1 163 ? -6.418 2.940 -12.902 1.00 84.44 163 GLU A N 1
ATOM 1230 C CA . GLU A 1 163 ? -7.699 3.649 -12.845 1.00 84.44 163 GLU A CA 1
ATOM 1231 C C . GLU A 1 163 ? -8.001 4.445 -14.127 1.00 84.44 163 GLU A C 1
ATOM 1233 O O . GLU A 1 163 ? -9.168 4.635 -14.468 1.00 84.44 163 GLU A O 1
ATOM 1238 N N . ASN A 1 164 ? -6.967 4.853 -14.868 1.00 84.62 164 ASN A N 1
ATOM 1239 C CA . ASN A 1 164 ? -7.075 5.532 -16.161 1.00 84.62 164 ASN A CA 1
ATOM 1240 C C . ASN A 1 164 ? -6.993 4.574 -17.367 1.00 84.62 164 ASN A C 1
ATOM 1242 O O . ASN A 1 164 ? -6.806 5.023 -18.497 1.00 84.62 164 ASN A O 1
ATOM 1246 N N . ASN A 1 165 ? -7.165 3.264 -17.159 1.00 81.38 165 ASN A N 1
ATOM 1247 C CA . ASN A 1 165 ? -7.094 2.226 -18.197 1.00 81.38 165 ASN A CA 1
ATOM 1248 C C . ASN A 1 165 ? -5.724 2.101 -18.895 1.00 81.38 165 ASN A C 1
ATOM 1250 O O . ASN A 1 165 ? -5.647 1.650 -20.038 1.00 81.38 165 ASN A O 1
ATOM 1254 N N . VAL A 1 166 ? -4.640 2.438 -18.193 1.00 83.88 166 VAL A N 1
ATOM 1255 C CA . VAL A 1 166 ? -3.245 2.209 -18.603 1.00 83.88 166 VAL A CA 1
ATOM 1256 C C . VAL A 1 166 ? -2.600 1.227 -17.608 1.00 83.88 166 VAL A C 1
ATOM 1258 O O . VAL A 1 166 ? -1.908 1.628 -16.680 1.00 83.88 166 VAL A O 1
ATOM 1261 N N . PRO A 1 167 ? -2.862 -0.087 -17.721 1.00 80.00 167 PRO A N 1
ATOM 1262 C CA . PRO A 1 167 ? -2.490 -1.073 -16.697 1.00 80.00 167 PRO A CA 1
ATOM 1263 C C . PRO A 1 167 ? -1.023 -1.523 -16.761 1.00 80.00 167 PRO A C 1
ATOM 1265 O O . PRO A 1 167 ? -0.599 -2.364 -15.965 1.00 80.00 167 PRO A O 1
ATOM 1268 N N . ILE A 1 168 ? -0.281 -1.012 -17.741 1.00 86.94 168 ILE A N 1
ATOM 1269 C CA . ILE A 1 168 ? 1.088 -1.386 -18.062 1.00 86.94 168 ILE A CA 1
ATOM 1270 C C . ILE A 1 168 ? 1.896 -0.098 -18.103 1.00 86.94 168 ILE A C 1
ATOM 1272 O O . ILE A 1 168 ? 1.537 0.801 -18.860 1.00 86.94 168 ILE A O 1
ATOM 1276 N N . LEU A 1 169 ? 2.971 -0.030 -17.322 1.00 86.56 169 LEU A N 1
ATOM 1277 C CA . LEU A 1 169 ? 3.888 1.104 -17.326 1.00 86.56 169 LEU A CA 1
ATOM 1278 C C . LEU A 1 169 ? 5.304 0.640 -17.631 1.00 86.56 169 LEU A C 1
ATOM 1280 O O . LEU A 1 169 ? 5.784 -0.370 -17.107 1.00 86.56 169 LEU A O 1
ATOM 1284 N N . GLY A 1 170 ? 5.972 1.409 -18.478 1.00 88.50 170 GLY A N 1
ATOM 1285 C CA . GLY A 1 170 ? 7.394 1.312 -18.713 1.00 88.50 170 GLY A CA 1
ATOM 1286 C C . GLY A 1 170 ? 8.207 2.112 -17.699 1.00 88.50 170 GLY A C 1
ATOM 1287 O O . GLY A 1 170 ? 7.721 2.996 -16.991 1.00 88.50 170 GLY A O 1
ATOM 1288 N N . LYS A 1 171 ? 9.509 1.848 -17.692 1.00 89.94 171 LYS A N 1
ATOM 1289 C CA . LYS A 1 171 ? 10.509 2.569 -16.898 1.00 89.94 171 LYS A CA 1
ATOM 1290 C C . LYS A 1 171 ? 10.477 4.078 -17.113 1.00 89.94 171 LYS A C 1
ATOM 1292 O O . LYS A 1 171 ? 10.605 4.830 -16.151 1.00 89.94 171 LYS A O 1
ATOM 1297 N N . ASN A 1 172 ? 10.269 4.516 -18.352 1.00 89.00 172 ASN A N 1
ATOM 1298 C CA . ASN A 1 172 ? 10.193 5.938 -18.680 1.00 89.00 172 ASN A CA 1
ATOM 1299 C C . ASN A 1 172 ? 8.925 6.593 -18.111 1.00 89.00 172 ASN A C 1
ATOM 1301 O O . ASN A 1 172 ? 9.012 7.714 -17.621 1.00 89.00 172 ASN A O 1
ATOM 1305 N N . ASP A 1 173 ? 7.793 5.883 -18.092 1.00 92.19 173 ASP A N 1
ATOM 1306 C CA . ASP A 1 173 ? 6.531 6.399 -17.544 1.00 92.19 173 ASP A CA 1
ATOM 1307 C C . ASP A 1 173 ? 6.637 6.605 -16.024 1.00 92.19 173 ASP A C 1
ATOM 1309 O O . ASP A 1 173 ? 6.210 7.627 -15.473 1.00 92.19 173 ASP A O 1
ATOM 1313 N N . LEU A 1 174 ? 7.274 5.647 -15.336 1.00 93.38 174 LEU A N 1
ATOM 1314 C CA . LEU A 1 174 ? 7.576 5.759 -13.909 1.00 93.38 174 LEU A CA 1
ATOM 1315 C C . LEU A 1 174 ? 8.574 6.889 -13.633 1.00 93.38 174 LEU A C 1
ATOM 1317 O O . LEU A 1 174 ? 8.362 7.654 -12.697 1.00 93.38 174 LEU A O 1
ATOM 1321 N N . GLN A 1 175 ? 9.617 7.041 -14.454 1.00 93.31 175 GLN A N 1
ATOM 1322 C CA . GLN A 1 175 ? 10.602 8.120 -14.316 1.00 93.31 175 GLN A CA 1
ATOM 1323 C C . GLN A 1 175 ? 9.985 9.507 -14.535 1.00 93.31 175 GLN A C 1
ATOM 1325 O O . GLN A 1 175 ? 10.344 10.463 -13.847 1.00 93.31 175 GLN A O 1
ATOM 1330 N N . GLU A 1 176 ? 9.055 9.634 -15.482 1.00 93.25 176 GLU A N 1
ATOM 1331 C CA . GLU A 1 176 ? 8.341 10.885 -15.730 1.00 93.25 176 GLU A CA 1
ATOM 1332 C C . GLU A 1 176 ? 7.416 11.250 -14.561 1.00 93.25 176 GLU A C 1
ATOM 1334 O O . GLU A 1 176 ? 7.318 12.424 -14.187 1.00 93.25 176 GLU A O 1
ATOM 1339 N N . SER A 1 177 ? 6.785 10.243 -13.953 1.00 93.88 177 SER A N 1
ATOM 1340 C CA . SER A 1 177 ? 5.890 10.410 -12.804 1.00 93.88 177 SER A CA 1
ATOM 1341 C C . SER A 1 177 ? 6.646 10.657 -11.491 1.00 93.88 177 SER A C 1
ATOM 1343 O O . SER A 1 177 ? 6.175 11.399 -10.630 1.00 93.88 177 SER A O 1
ATOM 1345 N N . LEU A 1 178 ? 7.830 10.060 -11.335 1.00 94.75 178 LEU A N 1
ATOM 1346 C CA . LEU A 1 178 ? 8.654 10.069 -10.122 1.00 94.75 178 LEU A CA 1
ATOM 1347 C C . LEU A 1 178 ? 10.002 10.741 -10.400 1.00 94.75 178 LEU A C 1
ATOM 1349 O O . LEU A 1 178 ? 11.060 10.141 -10.243 1.00 94.75 178 LEU A O 1
ATOM 1353 N N . LYS A 1 179 ? 9.952 12.005 -10.835 1.00 92.38 179 LYS A N 1
ATOM 1354 C CA . LYS A 1 179 ? 11.113 12.773 -11.331 1.00 92.38 179 LYS A CA 1
ATOM 1355 C C . LYS A 1 179 ? 12.286 12.875 -10.354 1.00 92.38 179 LYS A C 1
ATOM 1357 O O . LYS A 1 179 ? 13.402 13.156 -10.775 1.00 92.38 179 LYS A O 1
ATOM 1362 N N . ASP A 1 180 ? 12.018 12.719 -9.066 1.00 93.50 180 ASP A N 1
ATOM 1363 C CA . ASP A 1 180 ? 12.990 12.773 -7.978 1.00 93.50 180 ASP A CA 1
ATOM 1364 C C . ASP A 1 180 ? 13.642 11.419 -7.660 1.00 93.50 180 ASP A C 1
ATOM 1366 O O . ASP A 1 180 ? 14.611 11.392 -6.906 1.00 93.50 180 ASP A O 1
ATOM 1370 N N . LEU A 1 181 ? 13.142 10.315 -8.223 1.00 93.12 181 LEU A N 1
ATOM 1371 C CA . LEU A 1 181 ? 13.779 9.007 -8.115 1.00 93.12 181 LEU A CA 1
ATOM 1372 C C . LEU A 1 181 ? 14.692 8.761 -9.310 1.00 93.12 181 LEU A C 1
ATOM 1374 O O . LEU A 1 181 ? 14.344 9.038 -10.457 1.00 93.12 181 LEU A O 1
ATOM 1378 N N . GLU A 1 182 ? 15.865 8.202 -9.047 1.00 94.06 182 GLU A N 1
ATOM 1379 C CA . GLU A 1 182 ? 16.768 7.762 -10.102 1.00 94.06 182 GLU A CA 1
ATOM 1380 C C . GLU A 1 182 ? 16.264 6.463 -10.746 1.00 94.06 182 GLU A C 1
ATOM 1382 O O . GLU A 1 182 ? 15.691 5.596 -10.080 1.00 94.06 182 GLU A O 1
ATOM 1387 N N . LEU A 1 183 ? 16.578 6.258 -12.029 1.00 91.56 183 LEU A N 1
ATOM 1388 C CA . LEU A 1 183 ? 16.210 5.043 -12.771 1.00 91.56 183 LEU A CA 1
ATOM 1389 C C . LEU A 1 183 ? 16.641 3.748 -12.063 1.00 91.56 183 LEU A C 1
ATOM 1391 O O . LEU A 1 183 ? 15.932 2.744 -12.128 1.00 91.56 183 LEU A O 1
ATOM 1395 N N . GLY A 1 184 ? 17.798 3.765 -11.392 1.00 92.38 184 GLY A N 1
ATOM 1396 C CA . GLY A 1 184 ? 18.277 2.632 -10.600 1.00 92.38 184 GLY A CA 1
ATOM 1397 C C . GLY A 1 184 ? 17.394 2.349 -9.381 1.00 92.38 184 GLY A C 1
ATOM 1398 O O . GLY A 1 184 ? 17.093 1.192 -9.102 1.00 92.38 184 GLY A O 1
ATOM 1399 N N . GLN A 1 185 ? 16.913 3.391 -8.697 1.00 94.69 185 GLN A N 1
ATOM 1400 C CA . GLN A 1 185 ? 16.005 3.258 -7.551 1.00 94.69 185 GLN A CA 1
ATOM 1401 C C . GLN A 1 185 ? 14.630 2.747 -7.982 1.00 94.69 185 GLN A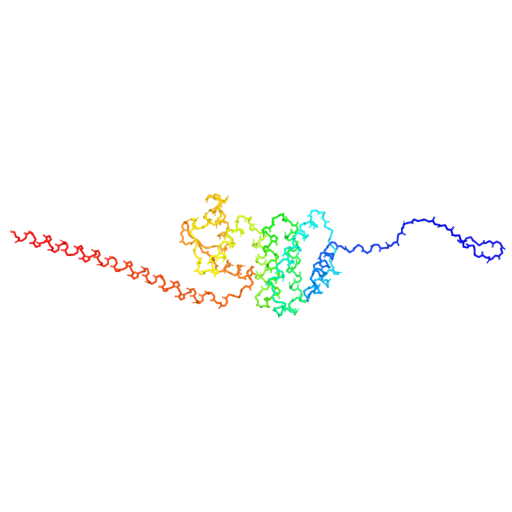 C 1
ATOM 1403 O O . GLN A 1 185 ? 14.068 1.879 -7.313 1.00 94.69 185 GLN A O 1
ATOM 1408 N N . ILE A 1 186 ? 14.111 3.235 -9.116 1.00 95.44 186 ILE A N 1
ATOM 1409 C CA . ILE A 1 186 ? 12.853 2.745 -9.696 1.00 95.44 186 ILE A CA 1
ATOM 1410 C C . ILE A 1 186 ? 12.966 1.253 -10.006 1.00 95.44 186 ILE A C 1
ATOM 1412 O O . ILE A 1 186 ? 12.080 0.486 -9.640 1.00 95.44 186 ILE A O 1
ATOM 1416 N N . GLN A 1 187 ? 14.069 0.832 -10.627 1.00 94.94 187 GLN A N 1
ATOM 1417 C CA . GLN A 1 187 ? 14.287 -0.566 -10.982 1.00 94.94 187 GLN A CA 1
ATOM 1418 C C . GLN A 1 187 ? 14.362 -1.471 -9.744 1.00 94.94 187 GLN A C 1
ATOM 1420 O O . GLN A 1 187 ? 13.623 -2.449 -9.669 1.00 94.94 187 GLN A O 1
ATOM 1425 N N . VAL A 1 188 ? 15.167 -1.103 -8.742 1.00 95.88 188 VAL A N 1
ATOM 1426 C CA . VAL A 1 188 ? 15.272 -1.856 -7.478 1.00 95.88 188 VAL A CA 1
ATOM 1427 C C . VAL A 1 188 ? 13.920 -1.939 -6.760 1.00 95.88 188 VAL A C 1
ATOM 1429 O O . VAL A 1 188 ? 13.547 -2.998 -6.260 1.00 95.88 188 VAL A O 1
ATOM 1432 N N . SER A 1 189 ? 13.151 -0.850 -6.747 1.00 97.31 189 SER A N 1
ATOM 1433 C CA . SER A 1 189 ? 11.829 -0.822 -6.109 1.00 97.31 189 SER A CA 1
ATOM 1434 C C . SER A 1 189 ? 10.799 -1.661 -6.879 1.00 97.31 189 SER A C 1
ATOM 1436 O O . SER A 1 189 ? 9.983 -2.356 -6.278 1.00 97.31 189 SER A O 1
ATOM 1438 N N . CYS A 1 190 ? 10.847 -1.669 -8.216 1.00 96.62 190 CYS A N 1
ATOM 1439 C CA . CYS A 1 190 ? 10.009 -2.561 -9.022 1.00 96.62 190 CYS A CA 1
ATOM 1440 C C . CYS A 1 190 ? 10.366 -4.033 -8.778 1.00 96.62 190 CYS A C 1
ATOM 1442 O O . CYS A 1 190 ? 9.470 -4.866 -8.655 1.00 96.62 190 CYS A O 1
ATOM 1444 N N . GLU A 1 191 ? 11.654 -4.361 -8.652 1.00 96.12 191 GLU A N 1
ATOM 1445 C CA . GLU A 1 191 ? 12.108 -5.709 -8.297 1.00 96.12 191 GLU A CA 1
ATOM 1446 C C . GLU A 1 191 ? 11.608 -6.133 -6.908 1.00 96.12 191 GLU A C 1
ATOM 1448 O O . GLU A 1 191 ? 11.122 -7.256 -6.751 1.00 96.12 191 GLU A O 1
ATOM 1453 N N . GLY A 1 192 ? 11.650 -5.240 -5.916 1.00 96.25 192 GLY A N 1
ATOM 1454 C CA . GLY A 1 192 ? 11.087 -5.491 -4.588 1.00 96.25 192 GLY A CA 1
ATOM 1455 C C . GLY A 1 192 ? 9.571 -5.730 -4.624 1.00 96.25 192 GLY A C 1
ATOM 1456 O O . GLY A 1 192 ? 9.078 -6.726 -4.082 1.00 96.25 192 GLY A O 1
ATOM 1457 N N . LEU A 1 193 ? 8.830 -4.924 -5.388 1.00 96.88 193 LEU A N 1
ATOM 1458 C CA . LEU A 1 193 ? 7.400 -5.134 -5.630 1.00 96.88 193 LEU A CA 1
ATOM 1459 C C . LEU A 1 193 ? 7.097 -6.455 -6.364 1.00 96.88 193 LEU A C 1
ATOM 1461 O O . LEU A 1 193 ? 6.081 -7.095 -6.076 1.00 96.88 193 LEU A O 1
ATOM 1465 N N . ILE A 1 194 ? 7.961 -6.901 -7.282 1.00 96.19 194 ILE A N 1
ATOM 1466 C CA . ILE A 1 194 ? 7.850 -8.215 -7.940 1.00 96.19 194 ILE A CA 1
ATOM 1467 C C . ILE A 1 194 ? 8.074 -9.347 -6.931 1.00 96.19 194 ILE A C 1
ATOM 1469 O O . ILE A 1 194 ? 7.313 -10.316 -6.913 1.00 96.19 194 ILE A O 1
ATOM 1473 N N . GLN A 1 195 ? 9.075 -9.236 -6.051 1.00 94.56 195 GLN A N 1
ATOM 1474 C CA . GLN A 1 195 ? 9.343 -10.242 -5.013 1.00 94.56 195 GLN A CA 1
ATOM 1475 C C . GLN A 1 195 ? 8.163 -10.398 -4.047 1.00 94.56 195 GLN A C 1
ATOM 1477 O O . GLN A 1 195 ? 7.835 -11.511 -3.629 1.00 94.56 195 GLN A O 1
ATOM 1482 N N . GLN A 1 196 ? 7.470 -9.297 -3.754 1.00 93.12 196 GLN A N 1
ATOM 1483 C CA . GLN A 1 196 ? 6.236 -9.288 -2.964 1.00 93.12 196 GLN A CA 1
ATOM 1484 C C . GLN A 1 196 ? 4.994 -9.712 -3.768 1.00 93.12 196 GLN A C 1
ATOM 1486 O O . GLN A 1 196 ? 3.888 -9.759 -3.228 1.00 93.12 196 GLN A O 1
ATOM 1491 N N . ARG A 1 197 ? 5.170 -10.058 -5.050 1.00 94.38 197 ARG A N 1
ATOM 1492 C CA . ARG A 1 197 ? 4.121 -10.428 -6.008 1.00 94.38 197 ARG A CA 1
ATOM 1493 C C . ARG A 1 197 ? 3.076 -9.339 -6.211 1.00 94.38 197 ARG A C 1
ATOM 1495 O O . ARG A 1 197 ? 1.948 -9.655 -6.566 1.00 94.38 197 ARG A O 1
ATOM 1502 N N . VAL A 1 198 ? 3.413 -8.075 -5.983 1.00 95.12 198 VAL A N 1
ATOM 1503 C CA . VAL A 1 198 ? 2.528 -6.930 -6.239 1.00 95.12 198 VAL A CA 1
ATOM 1504 C C . VAL A 1 198 ? 2.583 -6.554 -7.719 1.00 95.12 198 VAL A C 1
ATOM 1506 O O . VAL A 1 198 ? 1.545 -6.316 -8.335 1.00 95.12 198 VAL A O 1
ATOM 1509 N N . LEU A 1 199 ? 3.778 -6.577 -8.306 1.00 96.25 199 LEU A N 1
ATOM 1510 C CA . LEU A 1 199 ? 3.989 -6.385 -9.739 1.00 96.25 199 LEU A CA 1
ATOM 1511 C C . LEU A 1 199 ? 4.326 -7.702 -10.439 1.00 96.25 199 LEU A C 1
ATOM 1513 O O . LEU A 1 199 ? 4.796 -8.656 -9.818 1.00 96.25 199 LEU A O 1
ATOM 1517 N N . GLU A 1 200 ? 4.095 -7.732 -11.746 1.00 93.81 200 GLU A N 1
ATOM 1518 C CA . GLU A 1 200 ? 4.570 -8.770 -12.654 1.00 93.81 200 GLU A CA 1
ATOM 1519 C C . GLU A 1 200 ? 5.351 -8.121 -13.813 1.00 93.81 200 GLU A C 1
ATOM 1521 O O . GLU A 1 200 ? 4.910 -7.104 -14.361 1.00 93.81 200 GLU A O 1
ATOM 1526 N N . PRO A 1 201 ? 6.541 -8.642 -14.166 1.00 94.31 201 PRO A N 1
ATOM 1527 C CA . PRO A 1 201 ? 7.296 -8.131 -15.300 1.00 94.31 201 PRO A CA 1
ATOM 1528 C C . PRO A 1 201 ? 6.682 -8.635 -16.608 1.00 94.31 201 PRO A C 1
ATOM 1530 O O . PRO A 1 201 ? 6.435 -9.831 -16.768 1.00 94.31 201 PRO A O 1
ATOM 1533 N N . ILE A 1 202 ? 6.488 -7.728 -17.563 1.00 89.75 202 ILE A N 1
ATOM 1534 C CA . ILE A 1 202 ? 6.143 -8.077 -18.948 1.00 89.75 202 ILE A CA 1
ATOM 1535 C C . ILE A 1 202 ? 7.429 -8.251 -19.760 1.00 89.75 202 ILE A C 1
ATOM 1537 O O . ILE A 1 202 ? 7.556 -9.184 -20.551 1.00 89.75 202 ILE A O 1
ATOM 1541 N N . ASN A 1 203 ? 8.404 -7.367 -19.534 1.00 89.44 203 ASN A N 1
ATOM 1542 C CA . ASN A 1 203 ? 9.778 -7.477 -20.020 1.00 89.44 203 ASN A CA 1
ATOM 1543 C C . ASN A 1 203 ? 10.743 -6.784 -19.028 1.00 89.44 203 ASN A C 1
ATOM 1545 O O . ASN A 1 203 ? 10.361 -6.529 -17.887 1.00 89.44 203 ASN A O 1
ATOM 1549 N N . SER A 1 204 ? 11.994 -6.517 -19.428 1.00 85.25 204 SER A N 1
ATOM 1550 C CA . SER A 1 204 ? 13.028 -5.932 -18.553 1.00 85.25 204 SER A CA 1
ATOM 1551 C C . SER A 1 204 ? 12.695 -4.542 -18.012 1.00 85.25 204 SER A C 1
ATOM 1553 O O . SER A 1 204 ? 13.179 -4.185 -16.942 1.00 85.25 204 SER A O 1
ATOM 1555 N N . ASP A 1 205 ? 11.889 -3.768 -18.736 1.00 90.12 205 ASP A N 1
ATOM 1556 C CA . ASP A 1 205 ? 11.647 -2.350 -18.458 1.00 90.12 205 ASP A CA 1
ATOM 1557 C C . ASP A 1 205 ? 10.153 -2.004 -18.436 1.00 90.12 205 ASP A C 1
ATOM 1559 O O . ASP A 1 205 ? 9.797 -0.827 -18.465 1.00 90.12 205 ASP A O 1
ATOM 1563 N N . VAL A 1 206 ? 9.277 -3.013 -18.429 1.00 90.75 206 VAL A N 1
ATOM 1564 C CA . VAL A 1 206 ? 7.821 -2.855 -18.478 1.00 90.75 206 VAL A CA 1
ATOM 1565 C C . VAL A 1 206 ? 7.159 -3.791 -17.476 1.00 90.75 206 VAL A C 1
ATOM 1567 O O . VAL A 1 206 ? 7.414 -5.000 -17.471 1.00 90.75 206 VAL A O 1
ATOM 1570 N N . TRP A 1 207 ? 6.255 -3.233 -16.671 1.00 94.75 207 TRP A N 1
ATOM 1571 C CA . TRP A 1 207 ? 5.588 -3.920 -15.566 1.00 94.75 207 TRP A CA 1
ATOM 1572 C C . TRP A 1 207 ? 4.074 -3.700 -15.586 1.00 94.75 207 TRP A C 1
ATOM 1574 O O . TRP A 1 207 ? 3.581 -2.675 -16.058 1.00 94.75 207 TRP A O 1
ATOM 1584 N N . SER A 1 208 ? 3.335 -4.645 -15.007 1.00 92.94 208 SER A N 1
ATOM 1585 C CA . SER A 1 208 ? 1.908 -4.511 -14.691 1.00 92.94 208 SER A CA 1
ATOM 1586 C C . SER A 1 208 ? 1.623 -4.892 -13.240 1.00 92.94 208 SER A C 1
ATOM 1588 O O . SER A 1 208 ? 2.409 -5.577 -12.584 1.00 92.94 208 SER A O 1
ATOM 1590 N N . LEU A 1 209 ? 0.481 -4.441 -12.712 1.00 93.06 209 LEU A N 1
ATOM 1591 C CA . LEU A 1 209 ? -0.030 -4.940 -11.433 1.00 93.06 209 LEU A CA 1
ATOM 1592 C C . LEU A 1 209 ? -0.408 -6.415 -11.583 1.00 93.06 209 LEU A C 1
ATOM 1594 O O . LEU A 1 209 ? -1.237 -6.746 -12.431 1.00 93.06 209 LEU A O 1
ATOM 1598 N N . SER A 1 210 ? 0.112 -7.277 -10.710 1.00 92.19 210 SER A N 1
ATOM 1599 C CA . SER A 1 210 ? -0.299 -8.683 -10.639 1.00 92.19 210 SER A CA 1
ATOM 1600 C C . SER A 1 210 ? -1.752 -8.814 -10.148 1.00 92.19 210 SER A C 1
ATOM 1602 O O . SER A 1 210 ? -2.378 -7.836 -9.734 1.00 92.19 210 SER A O 1
ATOM 1604 N N . ILE A 1 211 ? -2.298 -10.035 -10.090 1.00 88.56 211 ILE A N 1
ATOM 1605 C CA . ILE A 1 211 ? -3.598 -10.285 -9.431 1.00 88.56 211 ILE A CA 1
ATOM 1606 C C . ILE A 1 211 ? -3.599 -9.763 -7.983 1.00 88.56 211 ILE A C 1
ATOM 1608 O O . ILE A 1 211 ? -4.547 -9.105 -7.559 1.00 88.56 211 ILE A O 1
ATOM 1612 N N . LEU A 1 212 ? -2.535 -10.035 -7.222 1.00 88.62 212 LEU A N 1
ATOM 1613 C CA . LEU A 1 212 ? -2.423 -9.588 -5.834 1.00 88.62 212 LEU A CA 1
ATOM 1614 C C . LEU A 1 212 ? -2.271 -8.064 -5.754 1.00 88.62 212 LEU A C 1
ATOM 1616 O O . LEU A 1 212 ? -2.905 -7.440 -4.906 1.00 88.62 212 LEU A O 1
ATOM 1620 N N . GLY A 1 213 ? -1.490 -7.467 -6.659 1.00 92.00 213 GLY A N 1
ATOM 1621 C CA . GLY A 1 213 ? -1.321 -6.017 -6.735 1.00 92.00 213 GLY A CA 1
ATOM 1622 C C . GLY A 1 213 ? -2.615 -5.288 -7.068 1.00 92.00 213 GLY A C 1
ATOM 1623 O O . GLY A 1 213 ? -2.944 -4.307 -6.409 1.00 92.00 213 GLY A O 1
ATOM 1624 N N . ARG A 1 214 ? -3.409 -5.805 -8.012 1.00 89.62 214 ARG A N 1
ATOM 1625 C CA . ARG A 1 214 ? -4.734 -5.251 -8.334 1.00 89.62 214 ARG A CA 1
ATOM 1626 C C . ARG A 1 214 ? -5.672 -5.301 -7.135 1.00 89.62 214 ARG A C 1
ATOM 1628 O O . ARG A 1 214 ? -6.339 -4.312 -6.857 1.00 89.62 214 ARG A O 1
ATOM 1635 N N . LYS A 1 215 ? -5.680 -6.402 -6.377 1.00 87.88 215 LYS A N 1
ATOM 1636 C CA . LYS A 1 215 ? -6.485 -6.506 -5.149 1.00 87.88 215 LYS A CA 1
ATOM 1637 C C . LYS A 1 215 ? -6.011 -5.555 -4.049 1.00 87.88 215 LYS A C 1
ATOM 1639 O O . LYS A 1 215 ? -6.842 -4.950 -3.376 1.00 87.88 215 LYS A O 1
ATOM 1644 N N . LEU A 1 216 ? -4.697 -5.386 -3.893 1.00 90.75 216 LEU A N 1
ATOM 1645 C CA . LEU A 1 216 ? -4.119 -4.421 -2.959 1.00 90.75 216 LEU A CA 1
ATOM 1646 C C . LEU A 1 216 ? -4.515 -2.985 -3.333 1.00 90.75 216 LEU A C 1
ATOM 1648 O O . LEU A 1 216 ? -4.980 -2.233 -2.482 1.00 90.75 216 LEU A O 1
ATOM 1652 N N . VAL A 1 217 ? -4.382 -2.618 -4.607 1.00 91.06 217 VAL A N 1
ATOM 1653 C CA . VAL A 1 217 ? -4.771 -1.299 -5.125 1.00 91.06 217 VAL A CA 1
ATOM 1654 C C . VAL A 1 217 ? -6.281 -1.071 -5.007 1.00 91.06 217 VAL A C 1
ATOM 1656 O O . VAL A 1 217 ? -6.710 -0.002 -4.579 1.00 91.06 217 VAL A O 1
ATOM 1659 N N . ALA A 1 218 ? -7.106 -2.073 -5.311 1.00 86.38 218 ALA A N 1
ATOM 1660 C CA . ALA A 1 218 ? -8.556 -2.023 -5.115 1.00 86.38 218 ALA A CA 1
ATOM 1661 C C . ALA A 1 218 ? -8.918 -1.762 -3.640 1.00 86.38 218 ALA A C 1
ATOM 1663 O O . ALA A 1 218 ? -9.748 -0.908 -3.332 1.00 86.38 218 ALA A O 1
ATOM 1664 N N . TRP A 1 219 ? -8.224 -2.423 -2.710 1.00 87.44 219 TRP A N 1
ATOM 1665 C CA . TRP A 1 219 ? -8.385 -2.188 -1.276 1.00 87.44 219 TRP A CA 1
ATOM 1666 C C . TRP A 1 219 ? -7.948 -0.775 -0.852 1.00 87.44 219 TRP A C 1
ATOM 1668 O O . TRP A 1 219 ? -8.667 -0.101 -0.116 1.00 87.44 219 TRP A O 1
ATOM 1678 N N . LEU A 1 220 ? -6.811 -0.282 -1.352 1.00 89.12 220 LEU A N 1
ATOM 1679 C CA . LEU A 1 220 ? -6.316 1.069 -1.054 1.00 89.12 220 LEU A CA 1
ATOM 1680 C C . LEU A 1 220 ? -7.163 2.183 -1.686 1.00 89.12 220 LEU A C 1
ATOM 1682 O O . LEU A 1 220 ? -7.230 3.273 -1.123 1.00 89.12 220 LEU A O 1
ATOM 1686 N N . SER A 1 221 ? -7.819 1.918 -2.817 1.00 85.75 221 SER A N 1
ATOM 1687 C CA . SER A 1 221 ? -8.714 2.852 -3.522 1.00 85.75 221 SER A CA 1
ATOM 1688 C C . SER A 1 221 ? -10.165 2.785 -3.055 1.00 85.75 221 SER A C 1
ATOM 1690 O O . SER A 1 221 ? -10.933 3.700 -3.335 1.00 85.75 221 SER A O 1
ATOM 1692 N N . GLY A 1 222 ? -10.550 1.711 -2.362 1.00 77.56 222 GLY A N 1
ATOM 1693 C CA . GLY A 1 222 ? -11.934 1.499 -1.963 1.00 77.56 222 GLY A CA 1
ATOM 1694 C C . GLY A 1 222 ? -12.841 1.226 -3.160 1.00 77.56 222 GLY A C 1
ATOM 1695 O O . GLY A 1 222 ? -14.023 1.563 -3.096 1.00 77.56 222 GLY A O 1
ATOM 1696 N N . LYS A 1 223 ? -12.315 0.616 -4.235 1.00 75.62 223 LYS A N 1
ATOM 1697 C CA . LYS A 1 223 ? -13.063 0.192 -5.435 1.00 75.62 223 LYS A CA 1
ATOM 1698 C C . LYS A 1 223 ? -13.247 -1.334 -5.459 1.00 75.62 223 LYS A C 1
ATOM 1700 O O . LYS A 1 223 ? -12.327 -2.076 -5.121 1.00 75.62 223 LYS A O 1
ATOM 1705 N N . GLN A 1 224 ? -14.429 -1.821 -5.856 1.00 65.31 224 GLN A N 1
ATOM 1706 C CA . GLN A 1 224 ? -14.666 -3.256 -6.048 1.00 65.31 224 GLN A CA 1
ATOM 1707 C C . GLN A 1 224 ? -13.962 -3.718 -7.326 1.00 65.31 224 GLN A C 1
ATOM 1709 O O . GLN A 1 224 ? -13.964 -3.021 -8.335 1.00 65.31 224 GLN A O 1
ATOM 1714 N N . GLU A 1 225 ? -13.404 -4.932 -7.300 1.00 58.12 225 GLU A N 1
ATOM 1715 C CA . GLU A 1 225 ? -12.736 -5.575 -8.448 1.00 58.12 225 GLU A CA 1
ATOM 1716 C C . GLU A 1 225 ? -13.684 -5.769 -9.660 1.00 58.12 225 GLU A C 1
ATOM 1718 O O . GLU A 1 225 ? -13.230 -6.083 -10.758 1.00 58.12 225 GLU A O 1
ATOM 1723 N N . GLN A 1 226 ? -14.996 -5.557 -9.476 1.00 44.53 226 GLN A N 1
ATOM 1724 C CA . GLN A 1 226 ? -16.064 -5.969 -10.390 1.00 44.53 226 GLN A CA 1
ATOM 1725 C C . GLN A 1 226 ? -16.122 -5.257 -11.752 1.00 44.53 226 GLN A C 1
ATOM 1727 O O . GLN A 1 226 ? -16.778 -5.789 -12.639 1.00 44.53 226 GLN A O 1
ATOM 1732 N N . GLU A 1 227 ? -15.434 -4.136 -11.989 1.00 44.03 227 GLU A N 1
ATOM 1733 C CA . GLU A 1 227 ? -15.602 -3.399 -13.262 1.00 44.03 227 GLU A CA 1
ATOM 1734 C C . GLU A 1 227 ? -14.388 -3.408 -14.205 1.00 44.03 227 GLU A C 1
ATOM 1736 O O . GLU A 1 227 ? -14.546 -3.158 -15.400 1.00 44.03 227 GLU A O 1
ATOM 1741 N N . SER A 1 228 ? -13.179 -3.739 -13.741 1.00 49.78 228 SER A N 1
ATOM 1742 C CA . SER A 1 228 ? -11.974 -3.507 -14.553 1.00 49.78 228 SER A CA 1
ATOM 1743 C C . SER A 1 228 ? -11.432 -4.739 -15.275 1.00 49.78 228 SER A C 1
ATOM 1745 O O . SER A 1 228 ? -10.873 -4.581 -16.356 1.00 49.78 228 SER A O 1
ATOM 1747 N N . PHE A 1 229 ? -11.600 -5.967 -14.764 1.00 42.38 229 PHE A N 1
ATOM 1748 C CA . PHE A 1 229 ? -10.936 -7.134 -15.371 1.00 42.38 229 PHE A CA 1
ATOM 1749 C C . PHE A 1 229 ? -11.616 -7.636 -16.654 1.00 42.38 229 PHE A C 1
ATOM 1751 O O . PHE A 1 229 ? -10.926 -7.880 -17.639 1.00 42.38 229 PHE A O 1
ATOM 1758 N N . GLU A 1 230 ? -12.949 -7.731 -16.705 1.00 41.62 230 GLU A N 1
ATOM 1759 C CA . GLU A 1 230 ? -13.658 -8.124 -17.938 1.00 41.62 230 GLU A CA 1
ATOM 1760 C C . GLU A 1 230 ? -13.591 -7.033 -19.021 1.00 41.62 230 GLU A C 1
ATOM 1762 O O . GLU A 1 230 ? -13.422 -7.332 -20.208 1.00 41.62 230 GLU A O 1
ATOM 1767 N N . GLY A 1 231 ? -13.671 -5.759 -18.616 1.00 46.41 231 GLY A N 1
ATOM 1768 C CA . GLY A 1 231 ? -13.474 -4.608 -19.501 1.00 46.41 231 GLY A CA 1
ATOM 1769 C C . GLY A 1 231 ? -12.051 -4.550 -20.063 1.00 46.41 231 GLY A C 1
ATOM 1770 O O . GLY A 1 231 ? -11.867 -4.355 -21.267 1.00 46.41 231 GLY A O 1
ATOM 1771 N N . PHE A 1 232 ? -11.044 -4.815 -19.228 1.00 50.22 232 PHE A N 1
ATOM 1772 C CA . PHE A 1 232 ? -9.644 -4.937 -19.632 1.00 50.22 232 PHE A CA 1
ATOM 1773 C C . PHE A 1 232 ? -9.414 -6.137 -20.544 1.00 50.22 232 PHE A C 1
ATOM 1775 O O . PHE A 1 232 ? -8.820 -5.973 -21.601 1.00 50.22 232 PHE A O 1
ATOM 1782 N N . GLN A 1 233 ? -9.915 -7.326 -20.204 1.00 48.19 233 GLN A N 1
ATOM 1783 C CA . GLN A 1 233 ? -9.727 -8.510 -21.038 1.00 48.19 233 GLN A CA 1
ATOM 1784 C C . GLN A 1 233 ? -10.318 -8.276 -22.436 1.00 48.19 233 GLN A C 1
ATOM 1786 O O . GLN A 1 233 ? -9.684 -8.619 -23.430 1.00 48.19 233 GLN A O 1
ATOM 1791 N N . LYS A 1 234 ? -11.463 -7.588 -22.549 1.00 48.44 234 LYS A N 1
ATOM 1792 C CA . LYS A 1 234 ? -12.010 -7.172 -23.852 1.00 48.44 234 LYS A CA 1
ATOM 1793 C C . LYS A 1 234 ? -11.155 -6.115 -24.556 1.00 48.44 234 LYS A C 1
ATOM 1795 O O . LYS A 1 234 ? -10.917 -6.240 -25.757 1.00 48.44 234 LYS A O 1
ATOM 1800 N N . THR A 1 235 ? -10.687 -5.096 -23.839 1.00 50.19 235 THR A N 1
ATOM 1801 C CA . THR A 1 235 ? -9.948 -3.961 -24.425 1.00 50.19 235 THR A CA 1
ATOM 1802 C C . THR A 1 235 ? -8.52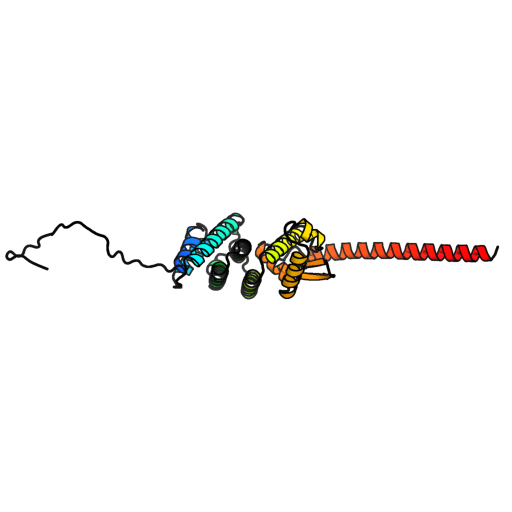6 -4.349 -24.830 1.00 50.19 235 THR A C 1
ATOM 1804 O O . THR A 1 235 ? -8.122 -4.091 -25.961 1.00 50.19 235 THR A O 1
ATOM 1807 N N . TYR A 1 236 ? -7.806 -5.060 -23.965 1.00 47.56 236 TYR A N 1
ATOM 1808 C CA . TYR A 1 236 ? -6.461 -5.571 -24.208 1.00 47.56 236 TYR A CA 1
ATOM 1809 C C . TYR A 1 236 ? -6.450 -6.629 -25.307 1.00 47.56 236 TYR A C 1
ATOM 1811 O O . TYR A 1 236 ? -5.678 -6.502 -26.247 1.00 47.56 236 TYR A O 1
ATOM 1819 N N . THR A 1 237 ? -7.366 -7.608 -25.293 1.00 53.41 237 THR A N 1
ATOM 1820 C CA . THR A 1 237 ? -7.453 -8.583 -26.400 1.00 53.41 237 THR A CA 1
ATOM 1821 C C . THR A 1 237 ? -7.772 -7.890 -27.728 1.00 53.41 237 THR A C 1
ATOM 1823 O O . THR A 1 237 ? -7.272 -8.300 -28.770 1.00 53.41 237 THR A O 1
ATOM 1826 N N . SER A 1 238 ? -8.565 -6.813 -27.709 1.00 49.72 238 SER A N 1
ATOM 1827 C CA . SER A 1 238 ? -8.861 -6.008 -28.900 1.00 49.72 238 SER A CA 1
ATOM 1828 C C . SER A 1 238 ? -7.642 -5.219 -29.400 1.00 49.72 238 SER A C 1
ATOM 1830 O O . SER A 1 238 ? -7.360 -5.236 -30.597 1.00 49.72 238 SER A O 1
ATOM 1832 N N . GLN A 1 239 ? -6.885 -4.569 -28.510 1.00 50.69 239 GLN A N 1
ATOM 1833 C CA . GLN A 1 239 ? -5.657 -3.842 -28.863 1.00 50.69 239 GLN A CA 1
ATOM 1834 C C . GLN A 1 239 ? -4.555 -4.783 -29.351 1.00 50.69 239 GLN A C 1
ATOM 1836 O O . GLN A 1 239 ? -4.007 -4.564 -30.427 1.00 50.69 239 GLN A O 1
ATOM 1841 N N . LEU A 1 240 ? -4.312 -5.882 -28.637 1.00 53.66 240 LEU A N 1
ATOM 1842 C CA . LEU A 1 240 ? -3.309 -6.876 -29.013 1.00 53.66 240 LEU A CA 1
ATOM 1843 C C . LEU A 1 240 ? -3.646 -7.525 -30.359 1.00 53.66 240 LEU A C 1
ATOM 1845 O O . LEU A 1 240 ? -2.768 -7.762 -31.182 1.00 53.66 240 LEU A O 1
ATOM 1849 N N . LYS A 1 241 ? -4.937 -7.762 -30.624 1.00 59.47 241 LYS A N 1
ATOM 1850 C CA . LYS A 1 241 ? -5.402 -8.241 -31.927 1.00 59.47 241 LYS A CA 1
ATOM 1851 C C . LYS A 1 241 ? -5.134 -7.222 -33.036 1.00 59.47 241 LYS A C 1
ATOM 1853 O O . LYS A 1 241 ? -4.628 -7.616 -34.078 1.00 59.47 241 LYS A O 1
ATOM 1858 N N . LYS A 1 242 ? -5.387 -5.928 -32.807 1.00 63.47 242 LYS A N 1
ATOM 1859 C CA . LYS A 1 242 ? -5.057 -4.868 -33.778 1.00 63.47 242 LYS A CA 1
ATOM 1860 C C . LYS A 1 242 ? -3.558 -4.766 -34.053 1.00 63.47 242 LYS A C 1
ATOM 1862 O O . LYS A 1 242 ? -3.173 -4.582 -35.202 1.00 63.47 242 LYS A O 1
ATOM 1867 N N . GLU A 1 243 ? -2.720 -4.887 -33.029 1.00 54.94 243 GLU A N 1
ATOM 1868 C CA . GLU A 1 243 ? -1.262 -4.855 -33.187 1.00 54.94 243 GLU A CA 1
ATOM 1869 C C . GLU A 1 243 ? -0.745 -6.083 -33.943 1.00 54.94 243 GLU A C 1
ATOM 1871 O O . GLU A 1 243 ? 0.073 -5.943 -34.850 1.00 54.94 243 GLU A O 1
ATOM 1876 N N . ILE A 1 244 ? -1.274 -7.274 -33.641 1.00 58.22 244 ILE A N 1
ATOM 1877 C CA . ILE A 1 244 ? -0.963 -8.507 -34.378 1.00 58.22 244 ILE A CA 1
ATOM 1878 C C . ILE A 1 244 ? -1.419 -8.406 -35.836 1.00 58.22 244 ILE A C 1
ATOM 1880 O O . ILE A 1 244 ? -0.671 -8.798 -36.731 1.00 58.22 244 ILE A O 1
ATOM 1884 N N . ASP A 1 245 ? -2.625 -7.896 -36.088 1.00 65.12 245 ASP A N 1
ATOM 1885 C CA . ASP A 1 245 ? -3.169 -7.762 -37.440 1.00 65.12 245 ASP A CA 1
ATOM 1886 C C . ASP A 1 245 ? -2.364 -6.728 -38.253 1.00 65.12 245 ASP A C 1
ATOM 1888 O O . ASP A 1 245 ? -1.972 -7.014 -39.383 1.00 65.12 245 ASP A O 1
ATOM 1892 N N . SER A 1 246 ? -1.987 -5.598 -37.646 1.00 65.06 246 SER A N 1
ATOM 1893 C CA . SER A 1 246 ? -1.101 -4.589 -38.249 1.00 65.06 246 SER A CA 1
ATOM 1894 C C . SER A 1 246 ? 0.301 -5.141 -38.555 1.00 65.06 246 SER A C 1
ATOM 1896 O O . SER A 1 246 ? 0.836 -4.955 -39.651 1.00 65.06 246 SER A O 1
ATOM 1898 N N . ALA A 1 247 ? 0.893 -5.899 -37.624 1.00 57.75 247 ALA A N 1
ATOM 1899 C CA . ALA A 1 247 ? 2.185 -6.548 -37.840 1.00 57.75 247 ALA A CA 1
ATOM 1900 C C . ALA A 1 247 ? 2.118 -7.606 -38.956 1.00 57.75 247 ALA A C 1
ATOM 1902 O O . ALA A 1 247 ? 3.040 -7.715 -39.765 1.00 57.75 247 ALA A O 1
ATOM 1903 N N . ARG A 1 248 ? 1.015 -8.362 -39.043 1.00 62.78 248 ARG A N 1
ATOM 1904 C CA . ARG A 1 248 ? 0.774 -9.327 -40.127 1.00 62.78 248 ARG A CA 1
ATOM 1905 C C . ARG A 1 248 ? 0.632 -8.649 -41.482 1.00 62.78 248 ARG A C 1
ATOM 1907 O O . ARG A 1 248 ? 1.220 -9.138 -42.443 1.00 62.78 248 ARG A O 1
ATOM 1914 N N . GLU A 1 249 ? -0.107 -7.546 -41.570 1.00 68.38 249 GLU A N 1
ATOM 1915 C CA . GLU A 1 249 ? -0.239 -6.770 -42.810 1.00 68.38 249 GLU A CA 1
ATOM 1916 C C . GLU A 1 249 ? 1.113 -6.219 -43.275 1.00 68.38 249 GLU A C 1
ATOM 1918 O O . GLU A 1 249 ? 1.446 -6.332 -44.456 1.00 68.38 249 GLU A O 1
ATOM 1923 N N . SER A 1 250 ? 1.933 -5.721 -42.346 1.00 69.56 250 SER A N 1
ATOM 1924 C CA . SER A 1 250 ? 3.292 -5.255 -42.638 1.00 69.56 250 SER A CA 1
ATOM 1925 C C . SER A 1 250 ? 4.174 -6.375 -43.210 1.00 69.56 250 SER A C 1
ATOM 1927 O O . SER A 1 250 ? 4.725 -6.229 -44.304 1.00 69.56 250 SER A O 1
ATOM 1929 N N . ILE A 1 251 ? 4.217 -7.539 -42.550 1.00 68.69 251 ILE A N 1
ATOM 1930 C CA . ILE A 1 251 ? 5.012 -8.701 -42.989 1.00 68.69 251 ILE A CA 1
ATOM 1931 C C . ILE A 1 251 ? 4.531 -9.230 -44.348 1.00 68.69 251 ILE A C 1
ATOM 1933 O O . ILE A 1 251 ? 5.342 -9.560 -45.216 1.00 68.69 251 ILE A O 1
ATOM 1937 N N . LEU A 1 252 ? 3.214 -9.302 -44.562 1.00 64.75 252 LEU A N 1
ATOM 1938 C CA . LEU A 1 252 ? 2.642 -9.720 -45.843 1.00 64.75 252 LEU A CA 1
ATOM 1939 C C . LEU A 1 252 ? 2.978 -8.724 -46.959 1.00 64.75 252 LEU A C 1
ATOM 1941 O O . LEU A 1 252 ? 3.280 -9.151 -48.073 1.00 64.75 252 LEU A O 1
ATOM 1945 N N . SER A 1 253 ? 2.975 -7.420 -46.671 1.00 68.06 253 SER A N 1
ATOM 1946 C CA . SER A 1 253 ? 3.353 -6.390 -47.642 1.00 68.06 253 SER A CA 1
ATOM 1947 C C . SER A 1 253 ? 4.831 -6.481 -48.041 1.00 68.06 253 SER A C 1
ATOM 1949 O O . SER A 1 253 ? 5.145 -6.413 -49.230 1.00 68.06 253 SER A O 1
ATOM 1951 N N . GLU A 1 254 ? 5.734 -6.734 -47.087 1.00 68.88 254 GLU A N 1
ATOM 1952 C CA . GLU A 1 254 ? 7.160 -6.927 -47.365 1.00 68.88 254 GLU A CA 1
ATOM 1953 C C . GLU A 1 254 ? 7.408 -8.187 -48.193 1.00 68.88 254 GLU A C 1
ATOM 1955 O O . GLU A 1 254 ? 8.116 -8.124 -49.199 1.00 68.88 254 GLU A O 1
ATOM 1960 N N . ALA A 1 255 ? 6.776 -9.308 -47.834 1.00 67.56 255 ALA A N 1
ATOM 1961 C CA . ALA A 1 255 ? 6.895 -10.559 -48.579 1.00 67.56 255 ALA A CA 1
ATOM 1962 C C . ALA A 1 255 ? 6.391 -10.421 -50.027 1.00 67.56 255 ALA A C 1
ATOM 1964 O O . ALA A 1 255 ? 6.992 -10.961 -50.957 1.00 67.56 255 ALA A O 1
ATOM 1965 N N . LEU A 1 256 ? 5.316 -9.656 -50.242 1.00 57.78 256 LEU A N 1
ATOM 1966 C CA . LEU A 1 256 ? 4.741 -9.414 -51.565 1.00 57.78 256 LEU A CA 1
ATOM 1967 C C . LEU A 1 256 ? 5.626 -8.474 -52.401 1.00 57.78 256 LEU A C 1
ATOM 1969 O O . LEU A 1 256 ? 5.865 -8.741 -53.578 1.00 57.78 256 LEU A O 1
ATOM 1973 N N . ILE A 1 257 ? 6.202 -7.433 -51.790 1.00 63.47 257 ILE A N 1
ATOM 1974 C CA . ILE A 1 257 ? 7.206 -6.565 -52.430 1.00 63.47 257 ILE A CA 1
ATOM 1975 C C . ILE A 1 257 ? 8.463 -7.363 -52.798 1.00 63.47 257 ILE A C 1
ATOM 1977 O O . ILE A 1 257 ? 9.022 -7.173 -53.880 1.00 63.47 257 ILE A O 1
ATOM 1981 N N . GLN A 1 258 ? 8.912 -8.264 -51.926 1.00 69.00 258 GLN A N 1
ATOM 1982 C CA . GLN A 1 258 ? 10.080 -9.103 -52.173 1.00 69.00 258 GLN A CA 1
ATOM 1983 C C . GLN A 1 258 ? 9.814 -10.098 -53.311 1.00 69.00 258 GLN A C 1
ATOM 1985 O O . GLN A 1 258 ? 10.615 -10.180 -54.239 1.00 69.00 258 GLN A O 1
ATOM 1990 N N . GLY A 1 259 ? 8.642 -10.742 -53.323 1.00 66.25 259 GLY A N 1
ATOM 1991 C CA . GLY A 1 259 ? 8.205 -11.608 -54.420 1.00 66.25 259 GLY A CA 1
ATOM 1992 C C . GLY A 1 259 ? 8.102 -10.875 -55.763 1.00 66.25 259 GLY A C 1
ATOM 1993 O O . GLY A 1 259 ? 8.566 -11.388 -56.781 1.00 66.25 259 GLY A O 1
ATOM 1994 N N . LEU A 1 260 ? 7.579 -9.644 -55.773 1.00 58.12 260 LEU A N 1
ATOM 1995 C CA . LEU A 1 260 ? 7.533 -8.804 -56.976 1.00 58.12 260 LEU A CA 1
ATOM 1996 C C . LEU A 1 260 ? 8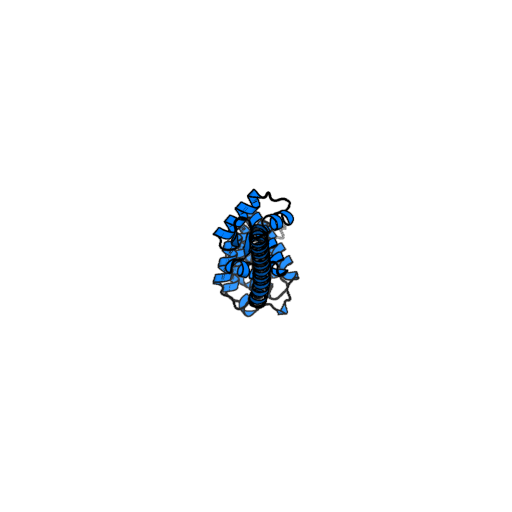.933 -8.391 -57.455 1.00 58.12 260 LEU A C 1
ATOM 1998 O O . LEU A 1 260 ? 9.182 -8.358 -58.660 1.00 58.12 260 LEU A O 1
ATOM 2002 N N . ARG A 1 261 ? 9.873 -8.121 -56.539 1.00 65.81 261 ARG A N 1
ATOM 2003 C CA . ARG A 1 261 ? 11.281 -7.847 -56.883 1.00 65.81 261 ARG A CA 1
ATOM 2004 C C . ARG A 1 261 ? 11.973 -9.074 -57.470 1.00 65.81 261 ARG A C 1
ATOM 2006 O O . ARG A 1 261 ? 12.717 -8.934 -58.438 1.00 65.81 261 ARG A O 1
ATOM 2013 N N . GLU A 1 262 ? 11.718 -10.260 -56.925 1.00 67.88 262 GLU A N 1
ATOM 2014 C CA . GLU A 1 262 ? 12.246 -11.528 -57.438 1.00 67.88 262 GLU A CA 1
ATOM 2015 C C . GLU A 1 262 ? 11.722 -11.805 -58.856 1.00 67.88 262 GLU A C 1
ATOM 2017 O O . GLU A 1 262 ? 12.494 -12.133 -59.755 1.00 67.88 262 GLU A O 1
ATOM 2022 N N . GLN A 1 263 ? 10.418 -11.600 -59.079 1.00 63.84 263 GLN A N 1
ATOM 2023 C CA . GLN A 1 263 ? 9.788 -11.746 -60.393 1.00 63.84 263 GLN A CA 1
ATOM 2024 C C . GLN A 1 263 ? 10.323 -10.729 -61.406 1.00 63.84 263 GLN A C 1
ATOM 2026 O O . GLN A 1 263 ? 10.655 -11.110 -62.528 1.00 63.84 263 GLN A O 1
ATOM 2031 N N . ALA A 1 264 ? 10.482 -9.462 -61.011 1.00 57.47 264 ALA A N 1
ATOM 2032 C CA . ALA A 1 264 ? 11.080 -8.432 -61.859 1.00 57.47 264 ALA A CA 1
ATOM 2033 C C . ALA A 1 264 ? 12.544 -8.753 -62.212 1.00 57.47 264 ALA A C 1
ATOM 2035 O O . ALA A 1 264 ? 12.957 -8.586 -63.358 1.00 57.47 264 ALA A O 1
ATOM 2036 N N . ARG A 1 265 ? 13.322 -9.271 -61.252 1.00 67.38 265 ARG A N 1
ATOM 2037 C CA . ARG A 1 265 ? 14.709 -9.705 -61.468 1.00 67.38 265 ARG A CA 1
ATOM 2038 C C . ARG A 1 265 ? 14.796 -10.910 -62.403 1.00 67.38 265 ARG A C 1
ATOM 2040 O O . ARG A 1 265 ? 15.663 -10.937 -63.269 1.00 67.38 265 ARG A O 1
ATOM 2047 N N . MET A 1 266 ? 13.908 -11.892 -62.246 1.00 66.81 266 MET A N 1
ATOM 2048 C CA . MET A 1 266 ? 13.835 -13.041 -63.150 1.00 66.81 266 MET A CA 1
ATOM 2049 C C . MET A 1 266 ? 13.474 -12.599 -64.568 1.00 66.81 266 MET A C 1
ATOM 2051 O O . MET A 1 266 ? 14.168 -12.988 -65.499 1.00 66.81 266 MET A O 1
ATOM 2055 N N . ALA A 1 267 ? 12.467 -11.738 -64.735 1.00 59.66 267 ALA A N 1
ATOM 2056 C CA . ALA A 1 267 ? 12.076 -11.210 -66.043 1.00 59.66 267 ALA A CA 1
ATOM 2057 C C . ALA A 1 267 ? 13.210 -10.427 -66.734 1.00 59.66 267 ALA A C 1
ATOM 2059 O O . ALA A 1 267 ? 13.386 -10.555 -67.941 1.00 59.66 267 ALA A O 1
ATOM 2060 N N . ALA A 1 268 ? 14.014 -9.675 -65.974 1.00 59.59 268 ALA A N 1
ATOM 2061 C CA . ALA A 1 268 ? 15.155 -8.930 -66.507 1.00 59.59 268 ALA A CA 1
ATOM 2062 C C . ALA A 1 268 ? 16.316 -9.820 -66.987 1.00 59.59 268 ALA A C 1
ATOM 2064 O O . ALA A 1 268 ? 17.095 -9.384 -67.821 1.00 59.59 268 ALA A O 1
ATOM 2065 N N . ASN A 1 269 ? 16.431 -11.056 -66.491 1.00 61.91 269 ASN A N 1
ATOM 2066 C CA . ASN A 1 269 ? 17.455 -12.012 -66.934 1.00 61.91 269 ASN A CA 1
ATOM 2067 C C . ASN A 1 269 ? 17.066 -12.776 -68.216 1.00 61.91 269 ASN A C 1
ATOM 2069 O O . ASN A 1 269 ? 17.891 -13.513 -68.752 1.00 61.91 269 ASN A O 1
ATOM 2073 N N . TYR A 1 270 ? 15.815 -12.650 -68.674 1.00 55.56 270 TYR A N 1
ATOM 2074 C CA . TYR A 1 270 ? 15.309 -13.270 -69.907 1.00 55.56 270 TYR A CA 1
ATOM 2075 C C . TYR A 1 270 ? 15.199 -12.282 -71.085 1.00 55.56 270 TYR A C 1
ATOM 2077 O O . TYR A 1 270 ? 14.719 -12.668 -72.152 1.00 55.56 270 TYR A O 1
ATOM 2085 N N . LEU A 1 271 ? 15.633 -11.032 -70.894 1.00 49.75 271 LEU A N 1
ATOM 2086 C CA . LEU A 1 271 ? 15.790 -9.997 -71.922 1.00 49.75 271 LEU A CA 1
ATOM 2087 C C . LEU A 1 271 ? 17.277 -9.788 -72.222 1.00 49.75 271 LEU A C 1
ATOM 2089 O O . LEU A 1 271 ? 17.592 -9.560 -73.410 1.00 49.75 271 LEU A O 1
#

Sequence (271 aa):
MQVDDNGNLKDTDTKLNLGNSGEIALSGSAQVLTLLGAICAAPLGVALTAIGAGTTVILSARQMEQQKKLIEKISQALTSIDKAQLNKEFLESSEFREIVMRICNEASLTASPYKHSALAKGLVHSAIYPHNEMTGKLIFIRIVSQLSDEELRILEVMQNAWENNVPILGKNDLQESLKDLELGQIQVSCEGLIQQRVLEPINSDVWSLSILGRKLVAWLSGKQEQESFEGFQKTYTSQLKKEIDSARESILSEALIQGLREQARMAANYL

Foldseek 3Di:
DDADPVRDDDDDDDDDDDDDPPPPPQAPQLVLLQVLLVLCPALLSVLSNVLSPPDHDHADPLLSVLSVLLSVLLSVLLVPDDSVLFDNVQSNDPLLSVLVVLLSVLSSVDPDSLLSNQSSLLSNLSRNDDDDDSVLSVLLNVLSSPADSLLSQLLVLCLVCLVVVNQKDFLVSSCVSCVVDDSVRNLVSQVVCVVSVQWDDPDSGMIGGGPSVLVSSCSSVSHDPPPRPVVSVVVVVVVVVVVVVVVVVVVVVVVVVVVVVVVVVVVVVVD

Radius of gyration: 30.78 Å; chains: 1; bounding box: 42×38×148 Å

Secondary structure (DSSP, 8-state):
----TT---------------------HHHHHHHHHHHH-TTHHHHHHHHHGGG------HHHHHHHHHHHHHHHHHHTTS-GGG--HHHHHSHHHHHHHHHHHHHHHH---HHHHHHHHHHHHHHTT--SS-HHHHHHHHHHHHHS-HHHHHHHHHHHHHHHTT--EEEHHHHHHH-TTS-HHHHHHHHHHHHHTTSEEEEETTEEEE-HHHHHHHHHHHT--GGGTHHHHHHHHHHHHHHHHHHHHHHHHHHHHHHHHHHHHHHHHTT-

pLDDT: mean 71.28, std 20.74, range [25.73, 97.5]